Protein AF-A0A970T2U4-F1 (afdb_monomer_lite)

Secondary structure (DSSP, 8-state):
----PPP----SEEEEEEEEEEEGGGTEEEEEEEEEEE-SS-EEP-PEEEEEE-TT-HHHHHHHHHHHHHHHHSTTS-EEEEEEPS-STT--TT--HHHHHHHHHTT--SSSEEEETTEEE-GGG--HHHHHTTTT-EESEEEEEEEEEE-TT-EEEEEEEEEESS-B-TT-EE-EEEEEEEE-TT--SSS-S-EEEEEEEEES-TT-EEP--B-TT--EEEEEEEEGGGTT-S-GGGEEEE-

Foldseek 3Di:
DDDDDPDDPDDFDKDKDWDWDADPVVRDIDIDIDIDTDDDDWDWDQKEKEWEAWLPDQVVLQLVVQLVVLDVVPDPSHHYAYAWFCDDPNGWPQHDVLSVVVCVVLVHDDPGWIAINSHGDGSNPDDNVVVVVRGRDTDQKDKDFPDWDADPQRKIKTKIKIAGPAKDAWFDFDKKWKFFQKDQVRNDPSPDRIDGRYTWAIVVGSRHDTDHIHHHPDIDMDITIDRSPPTPDPDRVRIDIDD

Radius of gyration: 22.47 Å; chains: 1; bounding box: 41×65×62 Å

pLDDT: mean 93.34, std 6.59, range [61.09, 98.69]

Sequence (243 aa):
MPLSFPSWNATEGNYSAILNVEYPDVSETQSIVTHFEVITNRLIKKPLYVVITSTTCGPYAYANPVLNAVLKANPNTYSLIKYQMNWSSTGDPYYTPEGGVRSTYYSINSVPALRINSSTASPSQMTQAVYDSYIGLPTDMEINIINSHIDEDLNIIIDLGINVLTNYNACLKAHIVVVEKVTTGNVANNGEWYFKNVMLKMLPNASGTTLLALTPGNTHTISQSFNMGSTFVEIPNRLAIIV

Structure (mmCIF, N/CA/C/O backbone):
data_AF-A0A970T2U4-F1
#
_entry.id   AF-A0A970T2U4-F1
#
loop_
_atom_site.group_PDB
_atom_site.id
_atom_site.type_symbol
_atom_site.label_atom_id
_atom_site.label_alt_id
_atom_site.label_comp_id
_atom_site.label_asym_id
_atom_site.label_entity_id
_atom_site.label_seq_id
_atom_site.pdbx_PDB_ins_code
_atom_site.Cartn_x
_atom_site.Cartn_y
_atom_site.Cartn_z
_atom_site.occupancy
_atom_site.B_iso_or_equiv
_atom_site.auth_seq_id
_atom_site.auth_comp_id
_atom_site.auth_asym_id
_atom_site.auth_atom_id
_atom_site.pdbx_PDB_model_num
ATOM 1 N N . MET A 1 1 ? -0.011 29.707 36.476 1.00 61.09 1 MET A N 1
ATOM 2 C CA . MET A 1 1 ? -0.245 28.578 37.400 1.00 61.09 1 MET A CA 1
ATOM 3 C C . MET A 1 1 ? -0.741 27.414 36.548 1.00 61.09 1 MET A C 1
ATOM 5 O O . MET A 1 1 ? -1.663 27.652 35.777 1.00 61.09 1 MET A O 1
ATOM 9 N N . PRO A 1 2 ? -0.094 26.237 36.548 1.00 63.44 2 PRO A N 1
ATOM 10 C CA . PRO A 1 2 ? -0.591 25.094 35.785 1.00 63.44 2 PRO A CA 1
ATOM 11 C C . PRO A 1 2 ? -1.929 24.627 36.373 1.00 63.44 2 PRO A C 1
ATOM 13 O O . PRO A 1 2 ? -2.050 24.492 37.589 1.00 63.44 2 PRO A O 1
ATOM 16 N N . LEU A 1 3 ? -2.929 24.423 35.516 1.00 72.00 3 LEU A N 1
ATOM 17 C CA . LEU A 1 3 ? -4.202 23.814 35.899 1.00 72.00 3 LEU A CA 1
ATOM 18 C C . LEU A 1 3 ? -3.973 22.316 36.135 1.00 72.00 3 LEU A C 1
ATOM 20 O O . LEU A 1 3 ? -3.384 21.644 35.288 1.00 72.00 3 LEU A O 1
ATOM 24 N N . SER A 1 4 ? -4.428 21.795 37.274 1.00 70.06 4 SER A N 1
ATOM 25 C CA . SER A 1 4 ? -4.448 20.361 37.570 1.00 70.06 4 SER A CA 1
ATOM 26 C C . SER A 1 4 ? -5.891 19.905 37.765 1.00 70.06 4 SER A C 1
ATOM 28 O O . SER A 1 4 ? -6.692 20.583 38.407 1.00 70.06 4 SER A O 1
ATOM 30 N N . PHE A 1 5 ? -6.232 18.764 37.170 1.00 73.06 5 PHE A N 1
ATOM 31 C CA . PHE A 1 5 ? -7.566 18.175 37.261 1.00 73.06 5 PHE A CA 1
ATOM 32 C C . PHE A 1 5 ? -7.578 17.044 38.300 1.00 73.06 5 PHE A C 1
ATOM 34 O O . PHE A 1 5 ? -6.537 16.412 38.516 1.00 73.06 5 PHE A O 1
ATOM 41 N N . PRO A 1 6 ? -8.728 16.763 38.944 1.00 80.44 6 PRO A N 1
ATOM 42 C CA . PRO A 1 6 ? -8.869 15.602 39.815 1.00 80.44 6 PRO A CA 1
ATOM 43 C C . PRO A 1 6 ? -8.571 14.307 39.053 1.00 80.44 6 PRO A C 1
ATOM 45 O O . PRO A 1 6 ? -8.804 14.219 37.846 1.00 80.44 6 PRO A O 1
ATOM 48 N N . SER A 1 7 ? -8.107 13.277 39.764 1.00 81.06 7 SER A N 1
ATOM 49 C CA . SER A 1 7 ? -7.974 11.942 39.182 1.00 81.06 7 SER A CA 1
ATOM 50 C C . SER A 1 7 ? -9.334 11.450 38.694 1.00 81.06 7 SER A C 1
ATOM 52 O O . SER A 1 7 ? -10.293 11.398 39.468 1.00 81.06 7 SER A O 1
ATOM 54 N N . TRP A 1 8 ? -9.401 11.058 37.428 1.00 84.88 8 TRP A N 1
ATOM 55 C CA . TRP A 1 8 ? -10.612 10.549 36.807 1.00 84.88 8 TRP A CA 1
ATOM 56 C C . TRP A 1 8 ? -10.417 9.085 36.402 1.00 84.88 8 TRP A C 1
ATOM 58 O O . TRP A 1 8 ? -9.548 8.765 35.594 1.00 84.88 8 TRP A O 1
ATOM 68 N N . ASN A 1 9 ? -11.232 8.195 36.977 1.00 85.25 9 ASN A N 1
ATOM 69 C CA . ASN A 1 9 ? -11.307 6.790 36.574 1.00 85.25 9 ASN A CA 1
ATOM 70 C C . ASN A 1 9 ? -12.179 6.692 35.321 1.00 85.25 9 ASN A C 1
ATOM 72 O O . ASN A 1 9 ? -13.392 6.503 35.414 1.00 85.25 9 ASN A O 1
ATOM 76 N N . ALA A 1 10 ? -11.562 6.901 34.162 1.00 79.88 10 ALA A N 1
ATOM 77 C CA . ALA A 1 10 ? -12.259 6.874 32.888 1.00 79.88 10 ALA A CA 1
ATOM 78 C C . ALA A 1 10 ? -12.843 5.482 32.590 1.00 79.88 10 ALA A C 1
ATOM 80 O O . ALA A 1 10 ? -12.175 4.463 32.769 1.00 79.88 10 ALA A O 1
ATOM 81 N N . THR A 1 11 ? -14.084 5.454 32.109 1.00 85.75 11 THR A N 1
ATOM 82 C CA . THR A 1 11 ? -14.725 4.275 31.508 1.00 85.75 11 THR A CA 1
ATOM 83 C C . THR A 1 11 ? -14.865 4.497 30.007 1.00 85.75 11 THR A C 1
ATOM 85 O O . THR A 1 11 ? -14.596 5.595 29.527 1.00 85.75 11 THR A O 1
ATOM 88 N N . GLU A 1 12 ? -15.267 3.481 29.247 1.00 81.12 12 GLU A N 1
ATOM 89 C CA . GLU A 1 12 ? -15.533 3.689 27.822 1.00 81.12 12 GLU A CA 1
ATOM 90 C C . GLU A 1 12 ? -16.680 4.678 27.603 1.00 81.12 12 GLU A C 1
ATOM 92 O O . GLU A 1 12 ? -17.676 4.660 28.334 1.00 81.12 12 GLU A O 1
ATOM 97 N N . GLY A 1 13 ? -16.544 5.532 26.591 1.00 82.50 13 GLY A N 1
ATOM 98 C CA . GLY A 1 13 ? -17.588 6.478 26.220 1.00 82.50 13 GLY A CA 1
ATOM 99 C C . GLY A 1 13 ? -17.079 7.750 25.555 1.00 82.50 13 GLY A C 1
ATOM 100 O O . GLY A 1 13 ? -15.878 7.989 25.419 1.00 82.50 13 GLY A O 1
ATOM 101 N N . ASN A 1 14 ? -18.040 8.584 25.162 1.00 82.19 14 ASN A N 1
ATOM 102 C CA . ASN A 1 14 ? -17.800 9.923 24.642 1.00 82.19 14 ASN A CA 1
ATOM 103 C C . ASN A 1 14 ? -17.836 10.930 25.788 1.00 82.19 14 ASN A C 1
ATOM 105 O O . ASN A 1 14 ? -18.798 10.981 26.556 1.00 82.19 14 ASN A O 1
ATOM 109 N N . TYR A 1 15 ? -16.805 11.760 25.867 1.00 90.88 15 TYR A N 1
ATOM 110 C CA . TYR A 1 15 ? -16.620 12.737 26.925 1.00 90.88 15 TYR A CA 1
ATOM 111 C C . TYR A 1 15 ? -16.388 14.127 26.348 1.00 90.88 15 TYR A C 1
ATOM 113 O O . TYR A 1 15 ? -15.932 14.308 25.219 1.00 90.88 15 TYR A O 1
ATOM 121 N N . SER A 1 16 ? -16.712 15.131 27.155 1.00 89.75 16 SER A N 1
ATOM 122 C CA . SER A 1 16 ? -16.357 16.522 26.900 1.00 89.75 16 SER A CA 1
ATOM 123 C C . SER A 1 16 ? -15.538 17.029 28.076 1.00 89.75 16 SER A C 1
ATOM 125 O O . SER A 1 16 ? -15.981 16.939 29.219 1.00 89.75 16 SER A O 1
ATOM 127 N N . ALA A 1 17 ? -14.352 17.564 27.805 1.00 86.88 17 ALA A N 1
ATOM 128 C CA . ALA A 1 17 ? -13.629 18.378 28.768 1.00 86.88 17 ALA A CA 1
ATOM 129 C C . ALA A 1 17 ? -14.000 19.840 28.523 1.00 86.88 17 ALA A C 1
ATOM 131 O O . ALA A 1 17 ? -13.810 20.371 27.428 1.00 86.88 17 ALA A O 1
ATOM 132 N N . ILE A 1 18 ? -14.559 20.467 29.555 1.00 88.69 18 ILE A N 1
ATOM 133 C CA . ILE A 1 18 ? -15.025 21.850 29.533 1.00 88.69 18 ILE A CA 1
ATOM 134 C C . ILE A 1 18 ? -14.147 22.643 30.496 1.00 88.69 18 ILE A C 1
ATOM 136 O O . ILE A 1 18 ? -14.086 22.332 31.685 1.00 88.69 18 ILE A O 1
ATOM 140 N N . LEU A 1 19 ? -13.478 23.669 29.983 1.00 88.12 19 LEU A N 1
ATOM 141 C CA . LEU A 1 19 ? -12.791 24.671 30.785 1.00 88.12 19 LEU A CA 1
ATOM 142 C C . LEU A 1 19 ? -13.611 25.956 30.759 1.00 88.12 19 LEU A C 1
ATOM 144 O O . LEU A 1 19 ? -13.753 26.565 29.702 1.00 88.12 19 LEU A O 1
ATOM 148 N N . ASN A 1 20 ? -14.117 26.373 31.917 1.00 88.69 20 ASN A N 1
ATOM 149 C CA . ASN A 1 20 ? -14.821 27.641 32.075 1.00 88.69 20 ASN A CA 1
ATOM 150 C C . ASN A 1 20 ? -13.860 28.709 32.603 1.00 88.69 20 ASN A C 1
ATOM 152 O O . ASN A 1 20 ? -13.120 28.468 33.556 1.00 88.69 20 ASN A O 1
ATOM 156 N N . VAL A 1 21 ? -13.892 29.886 31.987 1.00 89.81 21 VAL A N 1
ATOM 157 C CA . VAL A 1 21 ? -13.193 31.091 32.428 1.00 89.81 21 VAL A CA 1
ATOM 158 C C . VAL A 1 21 ? -14.253 32.124 32.782 1.00 89.81 21 VAL A C 1
ATOM 160 O O . VAL A 1 21 ? -15.016 32.559 31.920 1.00 89.81 21 VAL A O 1
ATOM 163 N N . GLU A 1 22 ? -14.318 32.484 34.057 1.00 90.44 22 GLU A N 1
ATOM 164 C CA . GLU A 1 22 ? -15.238 33.499 34.565 1.00 90.44 22 GLU A CA 1
ATOM 165 C C . GLU A 1 22 ? -14.572 34.876 34.547 1.00 90.44 22 GLU A C 1
ATOM 167 O O . GLU A 1 22 ? -13.417 35.024 34.952 1.00 90.44 22 GLU A O 1
ATOM 172 N N . TYR A 1 23 ? -15.320 35.884 34.103 1.00 88.75 23 TYR A N 1
ATOM 173 C CA . TYR A 1 23 ? -14.927 37.289 34.105 1.00 88.75 23 TYR A CA 1
ATOM 174 C C . TYR A 1 23 ? -15.879 38.060 35.031 1.00 88.75 23 TYR A C 1
ATOM 176 O O . TYR A 1 23 ? -16.916 38.553 34.574 1.00 88.75 23 TYR A O 1
ATOM 184 N N . PRO A 1 24 ? -15.561 38.159 36.338 1.00 85.19 24 PRO A N 1
ATOM 185 C CA . PRO A 1 24 ? -16.475 38.707 37.342 1.00 85.19 24 PRO A CA 1
ATOM 186 C C . PRO A 1 24 ? -16.892 40.149 37.044 1.00 85.19 24 PRO A C 1
ATOM 188 O O . PRO A 1 24 ? -18.050 40.510 37.237 1.00 85.19 24 PRO A O 1
ATOM 191 N N . ASP A 1 25 ? -15.965 40.945 36.506 1.00 89.12 25 ASP A N 1
ATOM 192 C CA . ASP A 1 25 ? -16.157 42.373 36.231 1.00 89.12 25 ASP A CA 1
ATOM 193 C C . ASP A 1 25 ? -17.227 42.646 35.164 1.00 89.12 25 ASP A C 1
ATOM 195 O O . ASP A 1 25 ? -17.833 43.716 35.152 1.00 89.12 25 ASP A O 1
ATOM 199 N N . VAL A 1 26 ? -17.477 41.676 34.279 1.00 87.25 26 VAL A N 1
ATOM 200 C CA . VAL A 1 26 ? -18.493 41.765 33.216 1.00 87.25 26 VAL A CA 1
ATOM 201 C C . VAL A 1 26 ? -19.615 40.740 33.378 1.00 87.25 26 VAL A C 1
ATOM 203 O O . VAL A 1 26 ? -20.530 40.710 32.565 1.00 87.25 26 VAL A O 1
ATOM 206 N N . SER A 1 27 ? -19.592 39.932 34.444 1.00 85.50 27 SER A N 1
ATOM 207 C CA . SER A 1 27 ? -20.560 38.846 34.671 1.00 85.50 27 SER A CA 1
ATOM 208 C C . SER A 1 27 ? -20.685 37.882 33.477 1.00 85.50 27 SER A C 1
ATOM 210 O O . SER A 1 27 ? -21.774 37.395 33.176 1.00 85.50 27 SER A O 1
ATOM 212 N N . GLU A 1 28 ? -19.569 37.598 32.799 1.00 89.19 28 GLU A N 1
ATOM 213 C CA . GLU A 1 28 ? -19.515 36.677 31.658 1.00 89.19 28 GLU A CA 1
ATOM 214 C C . GLU A 1 28 ? -18.735 35.401 31.997 1.00 89.19 28 GLU A C 1
ATOM 216 O O . GLU A 1 28 ? -17.800 35.401 32.801 1.00 89.19 28 GLU A O 1
ATOM 221 N N . THR A 1 29 ? -19.084 34.302 31.327 1.00 89.38 29 THR A N 1
ATOM 222 C CA . THR A 1 29 ? -18.325 33.048 31.355 1.00 89.38 29 THR A CA 1
ATOM 223 C C . THR A 1 29 ? -18.024 32.620 29.928 1.00 89.38 29 THR A C 1
ATOM 225 O O . THR A 1 29 ? -18.933 32.521 29.104 1.00 89.38 29 THR A O 1
ATOM 228 N N . GLN A 1 30 ? -16.757 32.339 29.635 1.00 89.81 30 GLN A N 1
ATOM 229 C CA . GLN A 1 30 ? -16.345 31.725 28.375 1.00 89.81 30 GLN A CA 1
ATOM 230 C C . GLN A 1 30 ? -15.953 30.271 28.606 1.00 89.81 30 GLN A C 1
ATOM 232 O O . GLN A 1 30 ? -15.236 29.960 29.555 1.00 89.81 30 GLN A O 1
ATOM 237 N N . SER A 1 31 ? -16.393 29.382 27.718 1.00 90.94 31 SER A N 1
ATOM 238 C CA . SER A 1 31 ? -16.091 27.954 27.797 1.00 90.94 31 SER A CA 1
ATOM 239 C C . SER A 1 31 ? -15.227 27.518 26.619 1.00 90.94 31 SER A C 1
ATOM 241 O O . SER A 1 31 ? -15.569 27.761 25.463 1.00 90.94 31 SER A O 1
ATOM 243 N N . ILE A 1 32 ? -14.137 26.810 26.906 1.00 89.31 32 ILE A N 1
ATOM 244 C CA . ILE A 1 32 ? -13.393 26.026 25.919 1.00 89.31 32 ILE A CA 1
ATOM 245 C C . ILE A 1 32 ? -13.833 24.577 26.088 1.00 89.31 32 ILE A C 1
ATOM 247 O O . ILE A 1 32 ? -13.633 23.985 27.148 1.00 89.31 32 ILE A O 1
ATOM 251 N N . VAL A 1 33 ? -14.440 24.011 25.047 1.00 90.44 33 VAL A N 1
ATOM 252 C CA . VAL A 1 33 ? -14.928 22.628 25.045 1.00 90.44 33 VAL A CA 1
ATOM 253 C C . VAL A 1 33 ? -14.078 21.800 24.092 1.00 90.44 33 VAL A C 1
ATOM 255 O O . VAL A 1 33 ? -13.928 22.154 22.924 1.00 90.44 33 VAL A O 1
ATOM 258 N N . THR A 1 34 ? -13.551 20.680 24.576 1.00 89.12 34 THR A N 1
ATOM 259 C CA . THR A 1 34 ? -12.943 19.645 23.737 1.00 89.12 34 THR A CA 1
ATOM 260 C C . THR A 1 34 ? -13.679 18.328 23.926 1.00 89.12 34 THR A C 1
ATOM 262 O O . THR A 1 34 ? -14.056 17.977 25.042 1.00 89.12 34 THR A O 1
ATOM 265 N N . HIS A 1 35 ? -13.891 17.603 22.834 1.00 84.62 35 HIS A N 1
ATOM 266 C CA . HIS A 1 35 ? -14.570 16.312 22.837 1.00 84.62 35 HIS A CA 1
ATOM 267 C C . HIS A 1 35 ? -13.532 15.214 22.634 1.00 84.62 35 HIS A C 1
ATOM 269 O O . HIS A 1 35 ? -12.627 15.364 21.812 1.00 84.62 35 HIS A O 1
ATOM 275 N N . PHE A 1 36 ? -13.650 14.122 23.378 1.00 81.44 36 PHE A N 1
ATOM 276 C CA . PHE A 1 36 ? -12.745 12.986 23.258 1.00 81.44 36 PHE A CA 1
ATOM 277 C C . PHE A 1 36 ? -13.453 11.684 23.626 1.00 81.44 36 PHE A C 1
ATOM 279 O O . PHE A 1 36 ? -14.462 11.681 24.328 1.00 81.44 36 PHE A O 1
ATOM 286 N N . GLU A 1 37 ? -12.910 10.573 23.150 1.00 82.81 37 GLU A N 1
ATOM 287 C CA . GLU A 1 37 ? -13.450 9.237 23.373 1.00 82.81 37 GLU A CA 1
ATOM 288 C C . GLU A 1 37 ? -12.456 8.411 24.191 1.00 82.81 37 GLU A C 1
ATOM 290 O O . GLU A 1 37 ? -11.240 8.498 23.990 1.00 82.81 37 GLU A O 1
ATOM 295 N N . VAL A 1 38 ? -12.975 7.614 25.122 1.00 79.44 38 VAL A N 1
ATOM 296 C CA . VAL A 1 38 ? -12.199 6.619 25.864 1.00 79.44 38 VAL A CA 1
ATOM 297 C C . VAL A 1 38 ? -12.654 5.235 25.421 1.00 79.44 38 VAL A C 1
ATOM 299 O O . VAL A 1 38 ? -13.848 4.952 25.408 1.00 79.44 38 VAL A O 1
ATOM 302 N N . ILE A 1 39 ? -11.691 4.377 25.081 1.00 72.19 39 ILE A N 1
ATOM 303 C CA . ILE A 1 39 ? -11.894 2.990 24.640 1.00 72.19 39 ILE A CA 1
ATOM 304 C C . ILE A 1 39 ? -10.885 2.072 25.344 1.00 72.19 39 ILE A C 1
ATOM 306 O O . ILE A 1 39 ? -9.750 2.484 25.594 1.00 72.19 39 ILE A O 1
ATOM 310 N N . THR A 1 40 ? -11.275 0.836 25.663 1.00 65.44 40 THR A N 1
ATOM 311 C CA . THR A 1 40 ? -10.424 -0.156 26.354 1.00 65.44 40 THR A CA 1
ATOM 312 C C . THR A 1 40 ? -9.742 -1.147 25.407 1.00 65.44 40 THR A C 1
ATOM 314 O O . THR A 1 40 ? -8.706 -1.699 25.768 1.00 65.44 40 THR A O 1
ATOM 317 N N . ASN A 1 41 ? -10.221 -1.283 24.163 1.00 65.25 41 ASN A N 1
ATOM 318 C CA . ASN A 1 41 ? -9.630 -2.133 23.122 1.00 65.25 41 ASN A CA 1
ATOM 319 C C . ASN A 1 41 ? -9.212 -1.308 21.897 1.00 65.25 41 ASN A C 1
ATOM 321 O O . ASN A 1 41 ? -9.874 -1.321 20.868 1.00 65.25 41 ASN A O 1
ATOM 325 N N . ARG A 1 42 ? -8.112 -0.556 21.983 1.00 72.31 42 ARG A N 1
ATOM 326 C CA . ARG A 1 42 ? -7.631 0.228 20.836 1.00 72.31 42 ARG A CA 1
ATOM 327 C C . ARG A 1 42 ? -6.715 -0.607 19.950 1.00 72.31 42 ARG A C 1
ATOM 329 O O . ARG A 1 42 ? -5.589 -0.904 20.346 1.00 72.31 42 ARG A O 1
ATOM 336 N N . LEU A 1 43 ? -7.139 -0.878 18.718 1.00 88.12 43 LEU A N 1
ATOM 337 C CA . LEU A 1 43 ? -6.194 -1.249 17.669 1.00 88.12 43 LEU A CA 1
ATOM 338 C C . LEU A 1 43 ? -5.584 0.025 17.084 1.00 88.12 43 LEU A C 1
ATOM 340 O O . LEU A 1 43 ? -6.252 1.047 16.893 1.00 88.12 43 LEU A O 1
ATOM 344 N N . ILE A 1 44 ? -4.284 -0.029 16.809 1.00 90.19 44 ILE A N 1
ATOM 345 C CA . ILE A 1 44 ? -3.562 1.079 16.193 1.00 90.19 44 ILE A CA 1
ATOM 346 C C . ILE A 1 44 ? -3.523 0.857 14.689 1.00 90.19 44 ILE A C 1
ATOM 348 O O . ILE A 1 44 ? -3.027 -0.157 14.200 1.00 90.19 44 ILE A O 1
ATOM 352 N N . LYS A 1 45 ? -4.021 1.839 13.941 1.00 92.94 45 LYS A N 1
ATOM 353 C CA . LYS A 1 45 ? -3.958 1.846 12.487 1.00 92.94 45 LYS A CA 1
ATOM 354 C C . LYS A 1 45 ? -2.505 1.975 12.053 1.00 92.94 45 LYS A C 1
ATOM 356 O O . LYS A 1 45 ? -1.866 2.999 12.296 1.00 92.94 45 LYS A O 1
ATOM 361 N N . LYS A 1 46 ? -2.004 0.965 11.347 1.00 94.88 46 LYS A N 1
ATOM 362 C CA . LYS A 1 46 ? -0.759 1.079 10.589 1.00 94.88 46 LYS A CA 1
ATOM 363 C C . LYS A 1 46 ? -1.030 1.944 9.347 1.00 94.88 46 LYS A C 1
ATOM 365 O O . LYS A 1 46 ? -1.809 1.518 8.495 1.00 94.88 46 LYS A O 1
ATOM 370 N N . PRO A 1 47 ? -0.460 3.157 9.228 1.00 96.81 47 PRO A N 1
ATOM 371 C CA . PRO A 1 47 ? -0.748 4.037 8.104 1.00 96.81 47 PRO A CA 1
ATOM 372 C C . PRO A 1 47 ? -0.281 3.434 6.777 1.00 96.81 47 PRO A C 1
ATOM 374 O O . PRO A 1 47 ? 0.826 2.896 6.673 1.00 96.81 47 PRO A O 1
ATOM 377 N N . LEU A 1 48 ? -1.118 3.572 5.749 1.00 97.62 48 LEU A N 1
ATOM 378 C CA . LEU A 1 48 ? -0.802 3.187 4.378 1.00 97.62 48 LEU A CA 1
ATOM 379 C C . LEU A 1 48 ? -0.388 4.414 3.564 1.00 97.62 48 LEU A C 1
ATOM 381 O O . LEU A 1 48 ? -1.184 5.331 3.357 1.00 97.62 48 LEU A O 1
ATOM 385 N N . TYR A 1 49 ? 0.835 4.377 3.044 1.00 98.38 49 TYR A N 1
ATOM 386 C CA . TYR A 1 49 ? 1.379 5.335 2.092 1.00 98.38 49 TYR A CA 1
ATOM 387 C C . TYR A 1 49 ? 1.250 4.758 0.684 1.00 98.38 49 TYR A C 1
ATOM 389 O O . TYR A 1 49 ? 1.838 3.724 0.363 1.00 98.38 49 TYR A O 1
ATOM 397 N N . VAL A 1 50 ? 0.497 5.441 -0.172 1.00 98.12 50 VAL A N 1
ATOM 398 C CA . VAL A 1 50 ? 0.382 5.115 -1.593 1.00 98.12 50 VAL A CA 1
ATOM 399 C C . VAL A 1 50 ? 1.065 6.205 -2.393 1.00 98.12 50 VAL A C 1
ATOM 401 O O . VAL A 1 50 ? 0.624 7.354 -2.390 1.00 98.12 50 VAL A O 1
ATOM 404 N N . VAL A 1 51 ? 2.130 5.837 -3.094 1.00 97.69 51 VAL A N 1
ATOM 405 C CA . VAL A 1 51 ? 2.838 6.730 -4.007 1.00 97.69 51 VAL A CA 1
ATOM 406 C C . VAL A 1 51 ? 2.492 6.337 -5.433 1.00 97.69 51 VAL A C 1
ATOM 408 O O . VAL A 1 51 ? 2.614 5.174 -5.806 1.00 97.69 51 VAL A O 1
ATOM 411 N N . ILE A 1 52 ? 2.080 7.309 -6.236 1.00 97.06 52 ILE A N 1
ATOM 412 C CA . ILE A 1 52 ? 1.900 7.142 -7.675 1.00 97.06 52 ILE A CA 1
ATOM 413 C C . ILE A 1 52 ? 3.063 7.867 -8.340 1.00 97.06 52 ILE A C 1
ATOM 415 O O . ILE A 1 52 ? 3.270 9.062 -8.097 1.00 97.06 52 ILE A O 1
ATOM 419 N N . THR A 1 53 ? 3.878 7.128 -9.089 1.00 95.56 53 THR A N 1
ATOM 420 C CA . THR A 1 53 ? 5.165 7.617 -9.592 1.00 95.56 53 THR A CA 1
ATOM 421 C C . THR A 1 53 ? 5.598 6.918 -10.881 1.00 95.56 53 THR A C 1
ATOM 423 O O . THR A 1 53 ? 4.842 6.130 -11.437 1.00 95.56 53 THR A O 1
ATOM 426 N N . SER A 1 54 ? 6.770 7.276 -11.399 1.00 95.19 54 SER A N 1
ATOM 427 C CA . SER A 1 54 ? 7.418 6.643 -12.542 1.00 95.19 54 SER A CA 1
ATOM 428 C C . SER A 1 54 ? 8.934 6.869 -12.497 1.00 95.19 54 SER A C 1
ATOM 430 O O . SER A 1 54 ? 9.391 7.963 -12.142 1.00 95.19 54 SER A O 1
ATOM 432 N N . THR A 1 55 ? 9.716 5.868 -12.909 1.00 93.38 55 THR A N 1
ATOM 433 C CA . THR A 1 55 ? 11.181 5.952 -13.077 1.00 93.38 55 THR A CA 1
ATOM 434 C C . THR A 1 55 ? 11.637 6.916 -14.173 1.00 93.38 55 THR A C 1
ATOM 436 O O . THR A 1 55 ? 12.832 7.180 -14.307 1.00 93.38 55 THR A O 1
ATOM 439 N N . THR A 1 56 ? 10.709 7.483 -14.945 1.00 91.94 56 THR A N 1
ATOM 440 C CA . THR A 1 56 ? 10.980 8.523 -15.949 1.00 91.94 56 THR A CA 1
ATOM 441 C C . THR A 1 56 ? 10.514 9.913 -15.506 1.00 91.94 56 THR A C 1
ATOM 443 O O . THR A 1 56 ? 10.617 10.889 -16.252 1.00 91.94 56 THR A O 1
ATOM 446 N N . CYS A 1 57 ? 10.010 10.040 -14.273 1.00 90.81 57 CYS A N 1
ATOM 447 C CA . CYS A 1 57 ? 9.567 11.305 -13.699 1.00 90.81 57 CYS A CA 1
ATOM 448 C C . CYS A 1 57 ? 10.737 12.060 -13.045 1.00 90.81 57 CYS A C 1
ATOM 450 O O . CYS A 1 57 ? 11.128 11.766 -11.914 1.00 90.81 57 CYS A O 1
ATOM 452 N N . GLY A 1 58 ? 11.253 13.090 -13.723 1.00 87.31 58 GLY A N 1
ATOM 453 C CA . GLY A 1 58 ? 12.302 13.970 -13.183 1.00 87.31 58 GLY A CA 1
ATOM 454 C C . GLY A 1 58 ? 11.959 14.592 -11.816 1.00 87.31 58 GLY A C 1
ATOM 455 O O . GLY A 1 58 ? 12.741 14.437 -10.879 1.00 87.31 58 GLY A O 1
ATOM 456 N N . PRO A 1 59 ? 10.783 15.231 -11.629 1.00 89.69 59 PRO A N 1
ATOM 457 C CA . PRO A 1 59 ? 10.376 15.770 -10.327 1.00 89.69 59 PRO A CA 1
ATOM 458 C C . PRO A 1 59 ? 10.350 14.737 -9.191 1.00 89.69 59 PRO A C 1
ATOM 460 O O . PRO A 1 59 ? 10.584 15.089 -8.032 1.00 89.69 59 PRO A O 1
ATOM 463 N N . TYR A 1 60 ? 10.092 13.460 -9.493 1.00 88.00 60 TYR A N 1
ATOM 464 C CA . TYR A 1 60 ? 10.081 12.422 -8.468 1.00 88.00 60 TYR A CA 1
ATOM 465 C C . TYR A 1 60 ? 11.465 12.117 -7.907 1.00 88.00 60 TYR A C 1
ATOM 467 O O . TYR A 1 60 ? 11.572 11.887 -6.705 1.00 88.00 60 TYR A O 1
ATOM 475 N N . ALA A 1 61 ? 12.516 12.200 -8.723 1.00 88.69 61 ALA A N 1
ATOM 476 C CA . ALA A 1 61 ? 13.883 11.997 -8.251 1.00 88.69 61 ALA A CA 1
ATOM 477 C C . ALA A 1 61 ? 14.258 12.977 -7.121 1.00 88.69 61 ALA A C 1
ATOM 479 O O . ALA A 1 61 ? 15.038 12.635 -6.236 1.00 88.69 61 ALA A O 1
ATOM 480 N N . TYR A 1 62 ? 13.641 14.166 -7.089 1.00 89.25 62 TYR A N 1
ATOM 481 C CA . TYR A 1 62 ? 13.792 15.137 -5.999 1.00 89.25 62 TYR A CA 1
ATOM 482 C C . TYR A 1 62 ? 12.870 14.861 -4.804 1.00 89.25 62 TYR A C 1
ATOM 484 O O . TYR A 1 62 ? 13.272 15.038 -3.654 1.00 89.25 62 TYR A O 1
ATOM 492 N N . ALA A 1 63 ? 11.631 14.428 -5.047 1.00 93.38 63 ALA A N 1
ATOM 493 C CA . ALA A 1 63 ? 10.654 14.177 -3.986 1.00 93.38 63 ALA A CA 1
ATOM 494 C C . ALA A 1 63 ? 10.906 12.859 -3.227 1.00 93.38 63 ALA A C 1
ATOM 496 O O . ALA A 1 63 ? 10.615 12.761 -2.034 1.00 93.38 63 ALA A O 1
ATOM 497 N N . ASN A 1 64 ? 11.443 11.837 -3.900 1.00 92.69 64 ASN A N 1
ATOM 498 C CA . ASN A 1 64 ? 11.655 10.514 -3.319 1.00 92.69 64 ASN A CA 1
ATOM 499 C C . ASN A 1 64 ? 12.655 10.530 -2.144 1.00 92.69 64 ASN A C 1
ATOM 501 O O . ASN A 1 64 ? 12.340 9.928 -1.117 1.00 92.69 64 ASN A O 1
ATOM 505 N N . PRO A 1 65 ? 13.801 11.244 -2.200 1.00 94.12 65 PRO A N 1
ATOM 506 C CA . PRO A 1 65 ? 14.693 11.397 -1.050 1.00 94.12 65 PRO A CA 1
ATOM 507 C C . PRO A 1 65 ? 14.023 12.011 0.185 1.00 94.12 65 PRO A C 1
ATOM 509 O O . PRO A 1 65 ? 14.265 11.529 1.290 1.00 94.12 65 PRO A O 1
ATOM 512 N N . VAL A 1 66 ? 13.152 13.016 0.011 1.00 97.00 66 VAL A N 1
ATOM 513 C CA . VAL A 1 66 ? 12.440 13.684 1.120 1.00 97.00 66 VAL A CA 1
ATOM 514 C C . VAL A 1 66 ? 11.507 12.704 1.831 1.00 97.00 66 VAL A C 1
ATOM 516 O O . VAL A 1 66 ? 11.628 12.493 3.038 1.00 97.00 66 VAL A O 1
ATOM 519 N N . LEU A 1 67 ? 10.631 12.034 1.075 1.00 97.00 67 LEU A N 1
ATOM 520 C CA . LEU A 1 67 ? 9.749 10.997 1.615 1.00 97.00 67 LEU A CA 1
ATOM 521 C C . LEU A 1 67 ? 10.554 9.864 2.273 1.00 97.00 67 LEU A C 1
ATOM 523 O O . LEU A 1 67 ? 10.264 9.462 3.400 1.00 97.00 67 LEU A O 1
ATOM 527 N N . ASN A 1 68 ? 11.583 9.357 1.588 1.00 95.25 68 ASN A N 1
ATOM 528 C CA . ASN A 1 68 ? 12.393 8.247 2.080 1.00 95.25 68 ASN A CA 1
ATOM 529 C C . ASN A 1 68 ? 13.142 8.595 3.371 1.00 95.25 68 ASN A C 1
ATOM 531 O O . ASN A 1 68 ? 13.347 7.697 4.183 1.00 95.25 68 ASN A O 1
ATOM 535 N N . ALA A 1 69 ? 13.560 9.849 3.574 1.00 97.00 69 ALA A N 1
ATOM 536 C CA . ALA A 1 69 ? 14.230 10.272 4.801 1.00 97.00 69 ALA A CA 1
ATOM 537 C C . ALA A 1 69 ? 13.305 10.129 6.019 1.00 97.00 69 ALA A C 1
ATOM 539 O O . ALA A 1 69 ? 13.690 9.497 7.003 1.00 97.00 69 ALA A O 1
ATOM 540 N N . VAL A 1 70 ? 12.064 10.622 5.915 1.00 97.94 70 VAL A N 1
ATOM 541 C CA . VAL A 1 70 ? 11.054 10.502 6.982 1.00 97.94 70 VAL A CA 1
ATOM 542 C C . VAL A 1 70 ? 10.705 9.036 7.236 1.00 97.94 70 VAL A C 1
ATOM 544 O O . VAL A 1 70 ? 10.730 8.571 8.372 1.00 97.94 70 VAL A O 1
ATOM 547 N N . LEU A 1 71 ? 10.452 8.263 6.178 1.00 96.94 71 LEU A N 1
ATOM 548 C CA . LEU A 1 71 ? 10.105 6.847 6.311 1.00 96.94 71 LEU A CA 1
ATOM 549 C C . LEU A 1 71 ? 11.267 5.987 6.839 1.00 96.94 71 LEU A C 1
ATOM 551 O O . LEU A 1 71 ? 11.043 5.007 7.546 1.00 96.94 71 LEU A O 1
ATOM 555 N N . LYS A 1 72 ? 12.522 6.335 6.529 1.00 96.38 72 LYS A N 1
ATOM 556 C CA . LYS A 1 72 ? 13.707 5.645 7.064 1.00 96.38 72 LYS A CA 1
ATOM 557 C C . LYS A 1 72 ? 13.900 5.919 8.556 1.00 96.38 72 LYS A C 1
ATOM 559 O O . LYS A 1 72 ? 14.374 5.031 9.257 1.00 96.38 72 LYS A O 1
ATOM 564 N N . ALA A 1 73 ? 13.543 7.113 9.030 1.00 97.50 73 ALA A N 1
ATOM 565 C CA . ALA A 1 73 ? 13.595 7.460 10.450 1.00 97.50 73 ALA A CA 1
ATOM 566 C C . ALA A 1 73 ? 12.543 6.710 11.290 1.00 97.50 73 ALA A C 1
ATOM 568 O O . ALA A 1 73 ? 12.703 6.599 12.500 1.00 97.50 73 ALA A O 1
ATOM 569 N N . ASN A 1 74 ? 11.510 6.152 10.649 1.00 96.62 74 ASN A N 1
ATOM 570 C CA . ASN A 1 74 ? 10.395 5.475 11.306 1.00 96.62 74 ASN A CA 1
ATOM 571 C C . ASN A 1 74 ? 10.170 4.067 10.715 1.00 96.62 74 ASN A C 1
ATOM 573 O O . ASN A 1 74 ? 9.161 3.829 10.054 1.00 96.62 74 ASN A O 1
ATOM 577 N N . PRO A 1 75 ? 11.120 3.126 10.853 1.00 94.75 75 PRO A N 1
ATOM 578 C CA . PRO A 1 75 ? 11.004 1.811 10.231 1.00 94.75 75 PRO A CA 1
ATOM 579 C C . PRO A 1 75 ? 9.882 0.971 10.863 1.00 94.75 75 PRO A C 1
ATOM 581 O O . PRO A 1 75 ? 9.612 1.065 12.055 1.00 94.75 75 PRO A O 1
ATOM 584 N N . ASN A 1 76 ? 9.285 0.072 10.072 1.00 91.19 76 ASN A N 1
ATOM 585 C CA . ASN A 1 76 ? 8.320 -0.960 10.499 1.00 91.19 76 ASN A CA 1
ATOM 586 C C . ASN A 1 76 ? 6.956 -0.471 11.027 1.00 91.19 76 ASN A C 1
ATOM 588 O O . ASN A 1 76 ? 6.106 -1.289 11.370 1.00 91.19 76 ASN A O 1
ATOM 592 N N . THR A 1 77 ? 6.699 0.831 11.026 1.00 95.25 77 THR A N 1
ATOM 593 C CA . THR A 1 77 ? 5.475 1.452 11.561 1.00 95.25 77 THR A CA 1
ATOM 594 C C . THR A 1 77 ? 4.472 1.873 10.486 1.00 95.25 77 THR A C 1
ATOM 596 O O . THR A 1 77 ? 3.423 2.418 10.807 1.00 95.25 77 THR A O 1
ATOM 599 N N . TYR A 1 78 ? 4.762 1.614 9.209 1.00 96.50 78 TYR A N 1
ATOM 600 C CA . TYR A 1 78 ? 3.925 1.990 8.069 1.00 96.50 78 TYR A CA 1
ATOM 601 C C . TYR A 1 78 ? 3.901 0.895 7.001 1.00 96.50 78 TYR A C 1
ATOM 603 O O . TYR A 1 78 ? 4.746 -0.006 6.979 1.00 96.50 78 TYR A O 1
ATOM 611 N N . SER A 1 79 ? 2.927 0.989 6.104 1.00 97.19 79 SER A N 1
ATOM 612 C CA . SER A 1 79 ? 2.864 0.230 4.856 1.00 97.19 79 SER A CA 1
ATOM 613 C C . SER A 1 79 ? 3.113 1.175 3.683 1.00 97.19 79 SER A C 1
ATOM 615 O O . SER A 1 79 ? 2.636 2.308 3.694 1.00 97.19 79 SER A O 1
ATOM 617 N N . LEU A 1 80 ? 3.865 0.735 2.674 1.00 98.12 80 LEU A N 1
ATOM 618 C CA . LEU A 1 80 ? 4.189 1.541 1.495 1.00 98.12 80 LEU A CA 1
ATOM 619 C C . LEU A 1 80 ? 3.929 0.737 0.228 1.00 98.12 80 LEU A C 1
ATOM 621 O O . LEU A 1 80 ? 4.424 -0.380 0.087 1.00 98.12 80 LEU A O 1
ATOM 625 N N . ILE A 1 81 ? 3.193 1.344 -0.698 1.00 98.62 81 ILE A N 1
ATOM 626 C CA . ILE A 1 81 ? 2.965 0.824 -2.043 1.00 98.62 81 ILE A CA 1
ATOM 627 C C . ILE A 1 81 ? 3.327 1.923 -3.035 1.00 98.62 81 ILE A C 1
ATOM 629 O O . ILE A 1 81 ? 2.833 3.049 -2.919 1.00 98.62 81 ILE A O 1
ATOM 633 N N . LYS A 1 82 ? 4.162 1.604 -4.025 1.00 98.06 82 LYS A N 1
ATOM 634 C CA . LYS A 1 82 ? 4.442 2.492 -5.153 1.00 98.06 82 LYS A CA 1
ATOM 635 C C . LYS A 1 82 ? 3.857 1.913 -6.434 1.00 98.06 82 LYS A C 1
ATOM 637 O O . LYS A 1 82 ? 4.305 0.869 -6.900 1.00 98.06 82 LYS A O 1
ATOM 642 N N . TYR A 1 83 ? 2.860 2.592 -6.991 1.00 98.25 83 TYR A N 1
ATOM 643 C CA . TYR A 1 83 ? 2.294 2.257 -8.293 1.00 98.25 83 TYR A CA 1
ATOM 644 C C . TYR A 1 83 ? 3.057 3.004 -9.377 1.00 98.25 83 TYR A C 1
ATOM 646 O O . TYR A 1 83 ? 3.028 4.238 -9.424 1.00 98.25 83 TYR A O 1
ATOM 654 N N . GLN A 1 84 ? 3.720 2.237 -10.235 1.00 97.75 84 GLN A N 1
ATOM 655 C CA . GLN A 1 84 ? 4.459 2.771 -11.364 1.00 97.75 84 GLN A CA 1
ATOM 656 C C . GLN A 1 84 ? 3.526 3.066 -12.523 1.00 97.75 84 GLN A C 1
ATOM 658 O O . GLN A 1 84 ? 2.680 2.239 -12.855 1.00 97.75 84 GLN A O 1
ATOM 663 N N . MET A 1 85 ? 3.662 4.252 -13.107 1.00 97.19 85 MET A N 1
ATOM 664 C CA . MET A 1 85 ? 2.863 4.746 -14.219 1.00 97.19 85 MET A CA 1
ATOM 665 C C . MET A 1 85 ? 3.635 4.614 -15.531 1.00 97.19 85 MET A C 1
ATOM 667 O O . MET A 1 85 ? 4.824 4.914 -15.609 1.00 97.19 85 MET A O 1
ATOM 671 N N . ASN A 1 86 ? 2.929 4.279 -16.608 1.00 94.88 86 ASN A N 1
ATOM 672 C CA . ASN A 1 86 ? 3.447 4.313 -17.979 1.00 94.88 86 ASN A CA 1
ATOM 673 C C . ASN A 1 86 ? 3.613 5.750 -18.522 1.00 94.88 86 ASN A C 1
ATOM 675 O O . ASN A 1 86 ? 3.649 5.966 -19.728 1.00 94.88 86 ASN A O 1
ATOM 679 N N . TRP A 1 87 ? 3.691 6.736 -17.629 1.00 91.62 87 TRP A N 1
ATOM 680 C CA . TRP A 1 87 ? 3.878 8.160 -17.884 1.00 91.62 87 TRP A CA 1
ATOM 681 C C . TRP A 1 87 ? 4.481 8.810 -16.621 1.00 91.62 87 TRP A C 1
ATOM 683 O O . TRP A 1 87 ? 4.444 8.232 -15.540 1.00 91.62 87 TRP A O 1
ATOM 693 N N . SER A 1 88 ? 5.047 10.013 -16.658 1.00 80.56 88 SER A N 1
ATOM 694 C CA . SER A 1 88 ? 5.286 10.899 -17.803 1.00 80.56 88 SER A CA 1
ATOM 695 C C . SER A 1 88 ? 6.527 10.493 -18.610 1.00 80.56 88 SER A C 1
ATOM 697 O O . SER A 1 88 ? 7.327 9.687 -18.150 1.00 80.56 88 SER A O 1
ATOM 699 N N . SER A 1 89 ? 6.711 11.054 -19.811 1.00 86.81 89 SER A N 1
ATOM 700 C CA . SER A 1 89 ? 7.755 10.638 -20.769 1.00 86.81 89 SER A CA 1
ATOM 701 C C . SER A 1 89 ? 7.517 9.217 -21.304 1.00 86.81 89 SER A C 1
ATOM 703 O O . SER A 1 89 ? 6.376 8.878 -21.605 1.00 86.81 89 SER A O 1
ATOM 705 N N . THR A 1 90 ? 8.561 8.398 -21.452 1.00 91.50 90 THR A N 1
ATOM 706 C CA . THR A 1 90 ? 8.465 7.024 -21.972 1.00 91.50 90 THR A CA 1
ATOM 707 C C . THR A 1 90 ? 7.732 6.062 -21.037 1.00 91.50 90 THR A C 1
ATOM 709 O O . THR A 1 90 ? 7.344 4.985 -21.478 1.00 91.50 90 THR A O 1
ATOM 712 N N . GLY A 1 91 ? 7.522 6.450 -19.775 1.00 93.00 91 GLY A N 1
ATOM 713 C CA . GLY A 1 91 ? 6.855 5.630 -18.776 1.00 93.00 91 GLY A CA 1
ATOM 714 C C 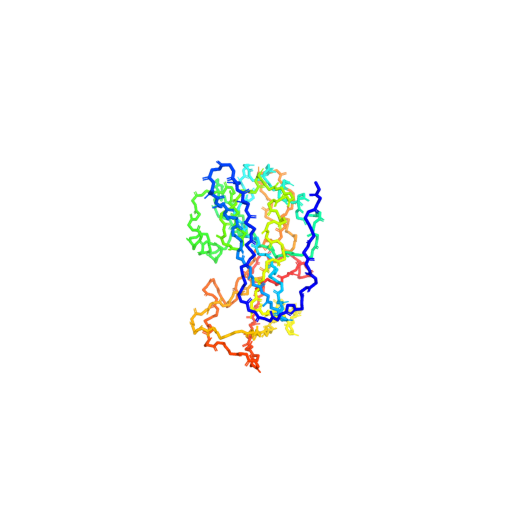. GLY A 1 91 ? 7.788 4.657 -18.069 1.00 93.00 91 GLY A C 1
ATOM 715 O O . GLY A 1 91 ? 8.891 4.364 -18.529 1.00 93.00 91 GLY A O 1
ATOM 716 N N . ASP A 1 92 ? 7.320 4.169 -16.926 1.00 96.75 92 ASP A N 1
ATOM 717 C CA . ASP A 1 92 ? 8.042 3.198 -16.119 1.00 96.75 92 ASP A CA 1
ATOM 718 C C . ASP A 1 92 ? 7.937 1.788 -16.731 1.00 96.75 92 ASP A C 1
ATOM 720 O O . ASP A 1 92 ? 6.816 1.333 -16.996 1.00 96.75 92 ASP A O 1
ATOM 724 N N . PRO A 1 93 ? 9.058 1.065 -16.920 1.00 95.88 93 PRO A N 1
ATOM 725 C CA . PRO A 1 93 ? 9.044 -0.304 -17.433 1.00 95.88 93 PRO A CA 1
ATOM 726 C C . PRO A 1 93 ? 8.230 -1.280 -16.579 1.00 95.88 93 PRO A C 1
ATOM 728 O O . PRO A 1 93 ? 7.775 -2.294 -17.099 1.00 95.88 93 PRO A O 1
ATOM 731 N N . TYR A 1 94 ? 8.053 -0.998 -15.283 1.00 97.75 94 TYR A N 1
ATOM 732 C CA . TYR A 1 94 ? 7.309 -1.851 -14.349 1.00 97.75 94 TYR A CA 1
ATOM 733 C C . TYR A 1 94 ? 5.853 -1.400 -14.170 1.00 97.75 94 TYR A C 1
ATOM 735 O O . TYR A 1 94 ? 5.182 -1.792 -13.213 1.00 97.75 94 TYR A O 1
ATOM 743 N N . TYR A 1 95 ? 5.327 -0.579 -15.084 1.00 98.00 95 TYR A N 1
ATOM 744 C CA . TYR A 1 95 ? 3.898 -0.289 -15.129 1.00 98.00 95 TYR A CA 1
ATOM 745 C C . TYR A 1 95 ? 3.070 -1.575 -15.237 1.00 98.00 95 TYR A C 1
ATOM 747 O O . TYR A 1 95 ? 3.320 -2.433 -16.085 1.00 98.00 95 TYR A O 1
ATOM 755 N N . THR A 1 96 ? 2.006 -1.656 -14.439 1.00 98.12 96 THR A N 1
ATOM 756 C CA . THR A 1 96 ? 0.984 -2.698 -14.562 1.00 98.12 96 THR A CA 1
ATOM 757 C C . THR A 1 96 ? -0.392 -2.068 -14.807 1.00 98.12 96 THR A C 1
ATOM 759 O O . THR A 1 96 ? -0.702 -1.015 -14.233 1.00 98.12 96 THR A O 1
ATOM 762 N N . PRO A 1 97 ? -1.279 -2.712 -15.595 1.00 98.12 97 PRO A N 1
ATOM 763 C CA . PRO A 1 97 ? -2.660 -2.247 -15.758 1.00 98.12 97 PRO A CA 1
ATOM 764 C C . PRO A 1 97 ? -3.410 -2.107 -14.426 1.00 98.12 97 PRO A C 1
ATOM 766 O O . PRO A 1 97 ? -4.206 -1.189 -14.243 1.00 98.12 97 PRO A O 1
ATOM 769 N N . GLU A 1 98 ? -3.113 -2.981 -13.461 1.00 98.44 98 GLU A N 1
ATOM 770 C CA . GLU A 1 98 ? -3.661 -2.924 -12.105 1.00 98.44 98 GLU A CA 1
ATOM 771 C C . GLU A 1 98 ? -3.242 -1.643 -11.367 1.00 98.44 98 GLU A C 1
ATOM 773 O O . GLU A 1 98 ? -4.084 -0.989 -10.750 1.00 98.44 98 GLU A O 1
ATOM 778 N N . GLY A 1 99 ? -1.978 -1.224 -11.492 1.00 97.81 99 GLY A N 1
ATOM 779 C CA . GLY A 1 99 ? -1.524 0.077 -11.002 1.00 97.81 99 GLY A CA 1
ATOM 780 C C . GLY A 1 99 ? -2.251 1.242 -11.679 1.00 97.81 99 GLY A C 1
ATOM 781 O O . GLY A 1 99 ? -2.638 2.199 -11.005 1.00 97.81 99 GLY A O 1
ATOM 782 N N . GLY A 1 100 ? -2.530 1.129 -12.982 1.00 98.00 100 GLY A N 1
ATOM 783 C CA . GLY A 1 100 ? -3.369 2.074 -13.726 1.00 98.00 100 GLY A CA 1
ATOM 784 C C . GLY A 1 100 ? -4.773 2.234 -13.130 1.00 98.00 100 GLY A C 1
ATOM 785 O O . GLY A 1 100 ? -5.200 3.357 -12.868 1.00 98.00 100 GLY A O 1
ATOM 786 N N . VAL A 1 101 ? -5.454 1.125 -12.815 1.00 98.38 101 VAL A N 1
ATOM 787 C CA . VAL A 1 101 ? -6.772 1.143 -12.146 1.00 98.38 101 VAL A CA 1
ATOM 788 C C . VAL A 1 101 ? -6.709 1.888 -10.810 1.00 98.38 101 VAL A C 1
ATOM 790 O O . VAL A 1 101 ? -7.606 2.670 -10.488 1.00 98.38 101 VAL A O 1
ATOM 793 N N . ARG A 1 102 ? -5.639 1.693 -10.028 1.00 97.31 102 ARG A N 1
ATOM 794 C CA . ARG A 1 102 ? -5.462 2.395 -8.745 1.00 97.31 102 ARG A CA 1
ATOM 795 C C . ARG A 1 102 ? -5.191 3.883 -8.924 1.00 97.31 102 ARG A C 1
ATOM 797 O O . ARG A 1 102 ? -5.731 4.680 -8.162 1.00 97.31 102 ARG A O 1
ATOM 804 N N . SER A 1 103 ? -4.420 4.266 -9.937 1.00 96.75 103 SER A N 1
ATOM 805 C CA . SER A 1 103 ? -4.208 5.671 -10.302 1.00 96.75 103 SER A CA 1
ATOM 806 C C . SER A 1 103 ? -5.529 6.378 -10.628 1.00 96.75 103 SER A C 1
ATOM 808 O O . SER A 1 103 ? -5.812 7.447 -10.080 1.00 96.75 103 SER A O 1
ATOM 810 N N . THR A 1 104 ? -6.397 5.732 -11.418 1.00 97.44 104 THR A N 1
ATOM 811 C CA . THR A 1 104 ? -7.750 6.228 -11.713 1.00 97.44 104 THR A CA 1
ATOM 812 C C . THR A 1 104 ? -8.616 6.325 -10.458 1.00 97.44 104 THR A C 1
ATOM 814 O O . THR A 1 104 ? -9.268 7.345 -10.260 1.00 97.44 104 THR A O 1
ATOM 817 N N . TYR A 1 105 ? -8.592 5.317 -9.578 1.00 96.44 105 TYR A N 1
ATOM 818 C CA . TYR A 1 105 ? -9.346 5.337 -8.316 1.00 96.44 105 TYR A CA 1
ATOM 819 C C . TYR A 1 105 ? -8.984 6.539 -7.425 1.00 96.44 105 TYR A C 1
ATOM 821 O O . TYR A 1 105 ? -9.859 7.135 -6.804 1.00 96.44 105 TYR A O 1
ATOM 829 N N . TYR A 1 106 ? -7.703 6.920 -7.374 1.00 96.25 106 TYR A N 1
ATOM 830 C CA . TYR A 1 106 ? -7.237 8.080 -6.603 1.00 96.25 106 TYR A CA 1
ATOM 831 C C . TYR A 1 106 ? -7.327 9.418 -7.358 1.00 96.25 106 TYR A C 1
ATOM 833 O O . TYR A 1 106 ? -6.853 10.437 -6.834 1.00 96.25 106 TYR A O 1
ATOM 841 N N . SER A 1 107 ? -7.916 9.419 -8.560 1.00 96.38 107 SER A N 1
ATOM 842 C CA . SER A 1 107 ? -8.056 10.580 -9.446 1.00 96.38 107 SER A CA 1
ATOM 843 C C . SER A 1 107 ? -6.724 11.284 -9.722 1.00 96.38 107 SER A C 1
ATOM 845 O O . SER A 1 107 ? -6.620 12.507 -9.623 1.00 96.38 107 SER A O 1
ATOM 847 N N . ILE A 1 108 ? -5.674 10.513 -10.015 1.00 95.19 108 ILE A N 1
ATOM 848 C CA . ILE A 1 108 ? -4.327 11.049 -10.239 1.00 95.19 108 ILE A CA 1
ATOM 849 C C . ILE A 1 108 ? -4.154 11.473 -11.697 1.00 95.19 108 ILE A C 1
ATOM 851 O O . ILE A 1 108 ? -4.317 10.673 -12.614 1.00 95.19 108 ILE A O 1
ATOM 855 N N . ASN A 1 109 ? -3.771 12.732 -11.902 1.00 90.94 109 ASN A N 1
ATOM 856 C CA . ASN A 1 109 ? -3.503 13.326 -13.216 1.00 90.94 109 ASN A CA 1
ATOM 857 C C . ASN A 1 109 ? -2.049 13.806 -13.388 1.00 90.94 109 ASN A C 1
ATOM 859 O O . ASN A 1 109 ? -1.664 14.220 -14.478 1.00 90.94 109 ASN A O 1
ATOM 863 N N . SER A 1 110 ? -1.237 13.753 -12.330 1.00 92.25 110 SER A N 1
ATOM 864 C CA . SER A 1 110 ? 0.179 14.120 -12.359 1.00 92.25 110 SER A CA 1
ATOM 865 C C . SER A 1 110 ? 0.980 13.286 -11.364 1.00 92.25 110 SER A C 1
ATOM 867 O O . SER A 1 110 ? 0.507 13.025 -10.257 1.00 92.25 110 SER A O 1
ATOM 869 N N . VAL A 1 111 ? 2.210 12.930 -11.733 1.00 93.88 111 VAL A N 1
ATOM 870 C CA . VAL A 1 111 ? 3.193 12.309 -10.839 1.00 93.88 111 VAL A CA 1
ATOM 871 C C . VAL A 1 111 ? 4.316 13.305 -10.522 1.00 93.88 111 VAL A C 1
ATOM 873 O O . VAL A 1 111 ? 4.674 14.105 -11.390 1.00 93.88 111 VAL A O 1
ATOM 876 N N . PRO A 1 112 ? 4.888 13.261 -9.306 1.00 94.69 112 PRO A N 1
ATOM 877 C CA . PRO A 1 112 ? 4.567 12.314 -8.240 1.00 94.69 112 PRO A CA 1
ATOM 878 C C . PRO A 1 112 ? 3.345 12.719 -7.410 1.00 94.69 112 PRO A C 1
ATOM 880 O O . PRO A 1 112 ? 3.119 13.897 -7.149 1.00 94.69 112 PRO A O 1
ATOM 883 N N . ALA A 1 113 ? 2.593 11.727 -6.935 1.00 96.62 113 ALA A N 1
ATOM 884 C CA . ALA A 1 113 ? 1.476 11.934 -6.018 1.00 96.62 113 ALA A CA 1
ATOM 885 C C . ALA A 1 113 ? 1.586 11.020 -4.794 1.00 96.62 113 ALA A C 1
ATOM 887 O O . ALA A 1 113 ? 2.074 9.893 -4.894 1.00 96.62 113 ALA A O 1
ATOM 888 N N . LEU A 1 114 ? 1.115 11.505 -3.643 1.00 97.88 114 LEU A N 1
ATOM 889 C CA . LEU A 1 114 ? 1.081 10.757 -2.390 1.00 97.88 114 LEU A CA 1
ATOM 890 C C . LEU A 1 114 ? -0.334 10.764 -1.796 1.00 97.88 114 LEU A C 1
ATOM 892 O O . LEU A 1 114 ? -1.032 11.786 -1.776 1.00 97.88 114 LEU A O 1
ATOM 896 N N . ARG A 1 115 ? -0.742 9.602 -1.288 1.00 97.94 115 ARG A N 1
ATOM 897 C CA . ARG A 1 115 ? -1.896 9.434 -0.406 1.00 97.94 115 ARG A CA 1
ATOM 898 C C . ARG A 1 115 ? -1.446 8.776 0.892 1.00 97.94 115 ARG A C 1
ATOM 900 O O . ARG A 1 115 ? -0.703 7.800 0.843 1.00 97.94 115 ARG A O 1
ATOM 907 N N . ILE A 1 116 ? -1.920 9.277 2.028 1.00 97.88 116 ILE A N 1
ATOM 908 C CA . ILE A 1 116 ? -1.717 8.654 3.343 1.00 97.88 116 ILE A CA 1
ATOM 909 C C . ILE A 1 116 ? -3.099 8.343 3.906 1.00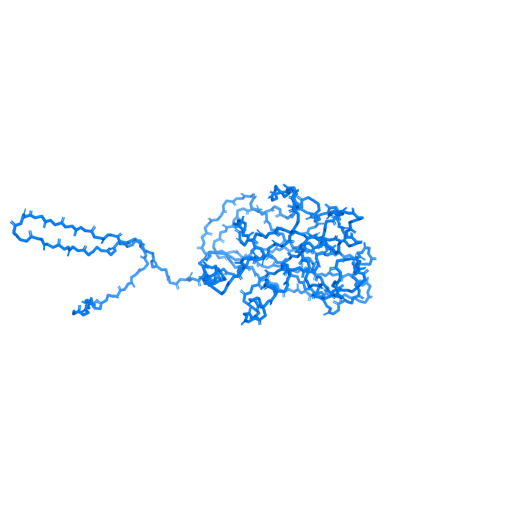 97.88 116 ILE A C 1
ATOM 911 O O . ILE A 1 116 ? -3.895 9.257 4.099 1.00 97.88 116 ILE A O 1
ATOM 915 N N . ASN A 1 117 ? -3.435 7.063 4.090 1.00 95.56 117 ASN A N 1
ATOM 916 C CA . ASN A 1 117 ? -4.796 6.625 4.445 1.00 95.56 117 ASN A CA 1
ATOM 917 C C . ASN A 1 117 ? -5.884 7.249 3.538 1.00 95.56 117 ASN A C 1
ATOM 919 O O . ASN A 1 117 ? -6.943 7.653 4.005 1.00 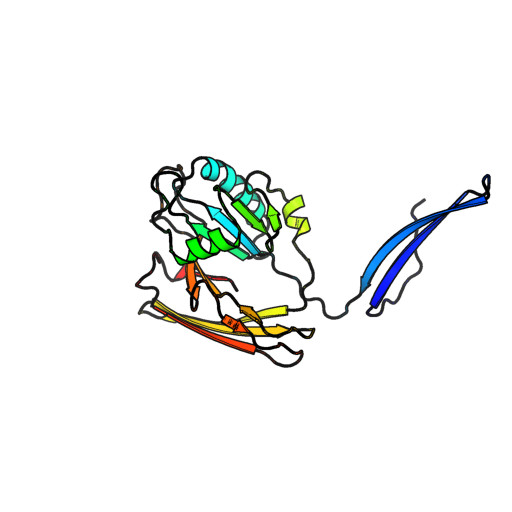95.56 117 ASN A O 1
ATOM 923 N N . SER A 1 118 ? -5.607 7.345 2.231 1.00 92.94 118 SER A N 1
ATOM 924 C CA . SER A 1 118 ? -6.432 8.016 1.207 1.00 92.94 118 SER A CA 1
ATOM 925 C C . SER A 1 118 ? -6.451 9.554 1.228 1.00 92.94 118 SER A C 1
ATOM 927 O O . SER A 1 118 ? -6.912 10.147 0.252 1.00 92.94 118 SER A O 1
ATOM 929 N N . SER A 1 119 ? -5.910 10.213 2.253 1.00 95.81 119 SER A N 1
ATOM 930 C CA . SER A 1 119 ? -5.783 11.674 2.292 1.00 95.81 119 SER A CA 1
ATOM 931 C C . SER A 1 119 ? -4.674 12.162 1.366 1.00 95.81 119 SER A C 1
ATOM 933 O O . SER A 1 119 ? -3.597 11.568 1.301 1.00 95.81 119 SER A O 1
ATOM 935 N N . THR A 1 120 ? -4.920 13.259 0.650 1.00 96.31 120 THR A N 1
ATOM 936 C CA . THR A 1 120 ? -3.921 13.897 -0.218 1.00 96.31 120 THR A CA 1
ATOM 937 C C . THR A 1 120 ? -2.754 14.442 0.599 1.00 96.31 120 THR A C 1
ATOM 939 O O . THR A 1 120 ? -2.953 15.212 1.533 1.00 96.31 120 THR A O 1
ATOM 942 N N . ALA A 1 121 ? -1.535 14.084 0.202 1.00 96.00 121 ALA A N 1
ATOM 943 C CA . ALA A 1 121 ? -0.297 14.652 0.720 1.00 96.00 121 ALA A CA 1
ATOM 944 C C . ALA A 1 121 ? 0.695 14.887 -0.431 1.00 96.00 121 ALA A C 1
ATOM 946 O O . ALA A 1 121 ? 0.461 14.468 -1.568 1.00 96.00 121 ALA A O 1
ATOM 947 N N . SER A 1 122 ? 1.812 15.550 -0.135 1.00 94.62 122 SER A N 1
ATOM 948 C CA . SER A 1 122 ? 2.872 15.809 -1.109 1.00 94.62 122 SER A CA 1
ATOM 949 C C . SER A 1 122 ? 4.167 15.108 -0.693 1.00 94.62 122 SER A C 1
ATOM 951 O O . SER A 1 122 ? 4.647 15.345 0.418 1.00 94.62 122 SER A O 1
ATOM 953 N N . PRO A 1 123 ? 4.774 14.274 -1.559 1.00 95.19 123 PRO A N 1
ATOM 954 C CA . PRO A 1 123 ? 6.013 13.579 -1.224 1.00 95.19 123 PRO A CA 1
ATOM 955 C C . PRO A 1 123 ? 7.192 14.542 -1.016 1.00 95.19 123 PRO A C 1
ATOM 957 O O . PRO A 1 123 ? 8.053 14.267 -0.186 1.00 95.19 123 PRO A O 1
ATOM 960 N N . SER A 1 124 ? 7.213 15.691 -1.703 1.00 95.75 124 SER A N 1
ATOM 961 C CA . SER A 1 124 ? 8.258 16.714 -1.545 1.00 95.75 124 SER A CA 1
ATOM 962 C C . SER A 1 124 ? 8.086 17.591 -0.300 1.00 95.75 124 SER A C 1
ATOM 964 O O . SER A 1 124 ? 9.009 18.317 0.054 1.00 95.75 124 SER A O 1
ATOM 966 N N . GLN A 1 125 ? 6.931 17.527 0.370 1.00 96.31 125 GLN A N 1
ATOM 967 C CA . GLN A 1 125 ? 6.633 18.293 1.589 1.00 96.31 125 GLN A CA 1
ATOM 968 C C . GLN A 1 125 ? 6.491 17.390 2.820 1.00 96.31 125 GLN A C 1
ATOM 970 O O . GLN A 1 125 ? 5.959 17.812 3.847 1.00 96.31 125 GLN A O 1
ATOM 975 N N . MET A 1 126 ? 6.941 16.138 2.728 1.00 97.81 126 MET A N 1
ATOM 976 C CA . MET A 1 126 ? 6.917 15.230 3.866 1.00 97.81 126 MET A CA 1
ATOM 977 C C . MET A 1 126 ? 7.844 15.719 4.975 1.00 97.81 126 MET A C 1
ATOM 979 O O . MET A 1 126 ? 9.010 16.033 4.747 1.00 97.81 126 MET A O 1
ATOM 983 N N . THR A 1 127 ? 7.319 15.728 6.195 1.00 98.00 127 THR A N 1
ATOM 984 C CA . THR A 1 127 ? 8.047 16.053 7.423 1.00 98.00 127 THR A CA 1
ATOM 985 C C . THR A 1 127 ? 7.705 15.033 8.505 1.00 98.00 127 THR A C 1
ATOM 987 O O . THR A 1 127 ? 6.724 14.293 8.379 1.00 98.00 127 THR A O 1
ATOM 990 N N . GLN A 1 128 ? 8.482 15.017 9.591 1.00 97.75 128 GLN A N 1
ATOM 991 C CA . GLN A 1 128 ? 8.152 14.202 10.761 1.00 97.75 128 GLN A CA 1
ATOM 992 C C . GLN A 1 128 ? 6.786 14.595 11.346 1.00 97.75 128 GLN A C 1
ATOM 994 O O . GLN A 1 128 ? 5.990 13.718 11.636 1.00 97.75 128 GLN A O 1
ATOM 999 N N . ALA A 1 129 ? 6.451 15.890 11.394 1.00 97.75 129 ALA A N 1
ATOM 1000 C CA . ALA A 1 129 ? 5.149 16.351 11.883 1.00 97.75 129 ALA A CA 1
ATOM 1001 C C . ALA A 1 129 ? 3.971 15.822 11.041 1.00 97.75 129 ALA A C 1
ATOM 1003 O O . ALA A 1 129 ? 2.941 15.432 11.588 1.00 97.75 129 ALA A O 1
ATOM 1004 N N . VAL A 1 130 ? 4.120 15.760 9.708 1.00 97.69 130 VAL A N 1
ATOM 1005 C CA . VAL A 1 130 ? 3.108 15.126 8.845 1.00 97.69 130 VAL A CA 1
ATOM 1006 C C . VAL A 1 130 ? 3.008 13.638 9.164 1.00 97.69 130 VAL A C 1
ATOM 1008 O O . VAL A 1 130 ? 1.903 13.137 9.322 1.00 97.69 130 VAL A O 1
ATOM 1011 N N . TYR A 1 131 ? 4.130 12.929 9.292 1.00 97.56 131 TYR A N 1
ATOM 1012 C CA . TYR A 1 131 ? 4.134 11.511 9.659 1.00 97.56 131 TYR A CA 1
ATOM 1013 C C . TYR A 1 131 ? 3.451 11.257 11.021 1.00 97.56 131 TYR A C 1
ATOM 1015 O O . TYR A 1 131 ? 2.562 10.408 11.113 1.00 97.56 131 TYR A O 1
ATOM 1023 N N . ASP A 1 132 ? 3.788 12.049 12.039 1.00 96.50 132 ASP A N 1
ATOM 1024 C CA . ASP A 1 132 ? 3.260 11.929 13.401 1.00 96.50 132 ASP A CA 1
ATOM 1025 C C . ASP A 1 132 ? 1.744 12.173 13.463 1.00 96.50 132 ASP A C 1
ATOM 1027 O O . ASP A 1 132 ? 1.063 11.619 14.320 1.00 96.50 132 ASP A O 1
ATOM 1031 N N . SER A 1 133 ? 1.185 12.942 12.521 1.00 96.12 133 SER A N 1
ATOM 1032 C CA . SER A 1 133 ? -0.267 13.155 12.430 1.00 96.12 133 SER A CA 1
ATOM 1033 C C . SER A 1 133 ? -1.061 11.905 12.019 1.00 96.12 133 SER A C 1
ATOM 1035 O O . SER A 1 133 ? -2.268 11.842 12.249 1.00 96.12 133 SER A O 1
ATOM 1037 N N . TYR A 1 134 ? -0.402 10.903 11.422 1.00 96.25 134 TYR A N 1
ATOM 1038 C CA . TYR A 1 134 ? -1.039 9.655 10.985 1.00 96.25 134 TYR A CA 1
ATOM 1039 C C . TYR A 1 134 ? -0.700 8.456 11.867 1.00 96.25 134 TYR A C 1
ATOM 1041 O O . TYR A 1 134 ? -1.443 7.469 11.857 1.00 96.25 134 TYR A O 1
ATOM 1049 N 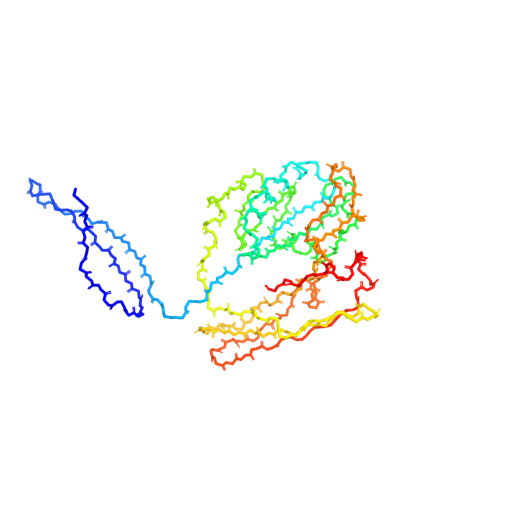N . ILE A 1 135 ? 0.416 8.503 12.596 1.00 92.88 135 ILE A N 1
ATOM 1050 C CA . ILE A 1 135 ? 0.811 7.395 13.458 1.00 92.88 135 ILE A CA 1
ATOM 1051 C C . ILE A 1 135 ? -0.072 7.352 14.706 1.00 92.88 135 ILE A C 1
ATOM 1053 O O . ILE A 1 135 ? -0.484 8.374 15.248 1.00 92.88 135 ILE A O 1
ATOM 1057 N N . GLY A 1 136 ? -0.395 6.146 15.166 1.00 86.31 136 GLY A N 1
ATOM 1058 C CA . GLY A 1 136 ? -1.186 5.975 16.379 1.00 86.31 136 GLY A CA 1
ATOM 1059 C C . GLY A 1 136 ? -2.692 6.151 16.188 1.00 86.31 136 GLY A C 1
ATOM 1060 O O . GLY A 1 136 ? -3.424 5.834 17.116 1.00 86.31 136 GLY A O 1
ATOM 1061 N N . LEU A 1 137 ? -3.198 6.604 15.034 1.00 90.88 137 LEU A N 1
ATOM 1062 C CA . LEU A 1 137 ? -4.645 6.746 14.813 1.00 90.88 137 LEU A CA 1
ATOM 1063 C C . LEU A 1 137 ? -5.394 5.432 15.126 1.00 90.88 137 LEU A C 1
ATOM 1065 O O . LEU A 1 137 ? -4.889 4.359 14.797 1.00 90.88 137 LEU A O 1
ATOM 1069 N N . PRO A 1 138 ? -6.573 5.480 15.771 1.00 90.88 138 PRO A N 1
ATOM 1070 C CA . PRO A 1 138 ? -7.316 4.271 16.107 1.00 90.88 138 PRO A CA 1
ATOM 1071 C C . PRO A 1 138 ? -7.915 3.590 14.864 1.00 90.88 138 PRO A C 1
ATOM 1073 O O . PRO A 1 138 ? -8.113 4.199 13.803 1.00 90.88 138 PRO A O 1
ATOM 1076 N N . THR A 1 139 ? -8.197 2.301 15.006 1.00 92.31 139 THR A N 1
ATOM 1077 C CA . THR A 1 139 ? -8.985 1.483 14.079 1.00 92.31 139 THR A CA 1
ATOM 1078 C C . THR A 1 139 ? -9.742 0.423 14.877 1.00 92.31 139 THR A C 1
ATOM 1080 O O . THR A 1 139 ? -9.294 0.050 15.956 1.00 92.31 139 THR A O 1
ATOM 1083 N N . ASP A 1 140 ? -10.837 -0.094 14.325 1.00 93.12 140 ASP A N 1
ATOM 1084 C CA . ASP A 1 140 ? -11.592 -1.221 14.896 1.00 93.12 140 ASP A CA 1
ATOM 1085 C C . ASP A 1 140 ? -11.416 -2.495 14.065 1.00 93.12 140 ASP A C 1
ATOM 1087 O O . ASP A 1 140 ? -12.185 -3.442 14.197 1.00 93.12 140 ASP A O 1
ATOM 1091 N N . MET A 1 141 ? -10.426 -2.508 13.170 1.00 93.94 141 MET A N 1
ATOM 1092 C CA . MET A 1 141 ? -10.126 -3.615 12.269 1.00 93.94 141 MET A CA 1
ATOM 1093 C C . MET A 1 141 ? -8.657 -4.002 12.382 1.00 93.94 141 MET A C 1
ATOM 1095 O O . MET A 1 141 ? -7.771 -3.159 12.221 1.00 93.94 141 MET A O 1
ATOM 1099 N N . GLU A 1 142 ? -8.424 -5.288 12.612 1.00 95.00 142 GLU A N 1
ATOM 1100 C CA . GLU A 1 142 ? -7.122 -5.938 12.579 1.00 95.00 142 GLU A CA 1
ATOM 1101 C C . GLU A 1 142 ? -7.050 -6.840 11.346 1.00 95.00 142 GLU A C 1
ATOM 1103 O O . GLU A 1 142 ? -7.978 -7.605 11.071 1.00 95.00 142 GLU A O 1
ATOM 1108 N N . ILE A 1 143 ? -5.942 -6.758 10.610 1.00 95.88 143 ILE A N 1
ATOM 1109 C CA . ILE A 1 143 ? -5.664 -7.622 9.464 1.00 95.88 143 ILE A CA 1
ATOM 1110 C C . ILE A 1 143 ? -4.323 -8.303 9.715 1.00 95.88 143 ILE A C 1
ATOM 1112 O O . ILE A 1 143 ? -3.295 -7.634 9.827 1.00 95.88 143 ILE A O 1
ATOM 1116 N N . ASN A 1 144 ? -4.336 -9.632 9.776 1.00 92.94 144 ASN A N 1
ATOM 1117 C CA . ASN A 1 144 ? -3.158 -10.454 10.019 1.00 92.94 144 ASN A CA 1
ATOM 1118 C C . ASN A 1 144 ? -2.889 -11.365 8.824 1.00 92.94 144 ASN A C 1
ATOM 1120 O O . ASN A 1 144 ? -3.813 -11.935 8.245 1.00 92.94 144 ASN A O 1
ATOM 1124 N N . ILE A 1 145 ? -1.614 -11.555 8.495 1.00 94.19 145 ILE A N 1
ATOM 1125 C CA . ILE A 1 145 ? -1.187 -12.623 7.591 1.00 94.19 145 ILE A CA 1
ATOM 1126 C C . ILE A 1 145 ? -1.053 -13.890 8.439 1.00 94.19 145 ILE A C 1
ATOM 1128 O O . ILE A 1 145 ? -0.170 -13.970 9.289 1.00 94.19 145 ILE A O 1
ATOM 1132 N N . ILE A 1 146 ? -1.952 -14.853 8.234 1.00 96.31 146 ILE A N 1
ATOM 1133 C CA . ILE A 1 146 ? -1.952 -16.152 8.923 1.00 96.31 146 ILE A CA 1
ATOM 1134 C C . ILE A 1 146 ? -0.842 -17.034 8.348 1.00 96.31 146 ILE A C 1
ATOM 1136 O O . ILE A 1 146 ? -0.111 -17.690 9.085 1.00 96.31 146 ILE A O 1
ATOM 1140 N N . ASN A 1 147 ? -0.713 -17.033 7.022 1.00 95.12 147 ASN A N 1
ATOM 1141 C CA . ASN A 1 147 ? 0.294 -17.786 6.296 1.00 95.12 147 ASN A CA 1
ATOM 1142 C C . ASN A 1 147 ? 0.677 -17.024 5.025 1.00 95.12 147 ASN A C 1
ATOM 1144 O O . ASN A 1 147 ? -0.174 -16.461 4.338 1.00 95.12 147 ASN A O 1
ATOM 1148 N N . SER A 1 148 ? 1.968 -17.002 4.711 1.00 94.94 148 SER A N 1
ATOM 1149 C CA . SER A 1 148 ? 2.446 -16.508 3.426 1.00 94.94 148 SER A CA 1
ATOM 1150 C C . SER A 1 148 ? 3.756 -17.171 3.050 1.00 94.94 148 SER A C 1
ATOM 1152 O O . SER A 1 148 ? 4.705 -17.130 3.836 1.00 94.94 148 SER A O 1
ATOM 1154 N N . HIS A 1 149 ? 3.833 -17.717 1.843 1.00 95.00 149 HIS A N 1
ATOM 1155 C CA . HIS A 1 149 ? 5.072 -18.249 1.288 1.00 95.00 149 HIS A CA 1
ATOM 1156 C C . HIS A 1 149 ? 5.086 -18.122 -0.235 1.00 95.00 149 HIS A C 1
ATOM 1158 O O . HIS A 1 149 ? 4.055 -17.880 -0.861 1.00 95.00 149 HIS A O 1
ATOM 1164 N N . ILE A 1 150 ? 6.275 -18.261 -0.810 1.00 96.31 150 ILE A N 1
ATOM 1165 C CA . ILE A 1 150 ? 6.484 -18.425 -2.245 1.00 96.31 150 ILE A CA 1
ATOM 1166 C C . ILE A 1 150 ? 7.269 -19.719 -2.451 1.00 96.31 150 ILE A C 1
ATOM 1168 O O . ILE A 1 150 ? 8.229 -19.964 -1.716 1.00 96.31 150 ILE A O 1
ATOM 1172 N N . ASP A 1 151 ? 6.824 -20.560 -3.378 1.00 95.50 151 ASP A N 1
ATOM 1173 C CA . ASP A 1 151 ? 7.501 -21.815 -3.710 1.00 95.50 151 ASP A CA 1
ATOM 1174 C C . ASP A 1 151 ? 8.594 -21.626 -4.782 1.00 95.50 151 ASP A C 1
ATOM 1176 O O . ASP A 1 151 ? 8.870 -20.513 -5.244 1.00 95.50 151 ASP A O 1
ATOM 1180 N N . GLU A 1 152 ? 9.255 -22.724 -5.151 1.00 94.50 152 GLU A N 1
ATOM 1181 C CA . GLU A 1 152 ? 10.316 -22.738 -6.167 1.00 94.50 152 GLU A CA 1
ATOM 1182 C C . GLU A 1 152 ? 9.819 -22.409 -7.585 1.00 94.50 152 GLU A C 1
ATOM 1184 O O . GLU A 1 152 ? 10.583 -21.879 -8.392 1.00 94.50 152 GLU A O 1
ATOM 1189 N N . ASP A 1 153 ? 8.528 -22.618 -7.848 1.00 95.75 153 ASP A N 1
ATOM 1190 C CA . ASP A 1 153 ? 7.848 -22.300 -9.106 1.00 95.75 153 ASP A CA 1
ATOM 1191 C C . ASP A 1 153 ? 7.283 -20.866 -9.126 1.00 95.75 153 ASP A C 1
ATOM 1193 O O . ASP A 1 153 ? 6.533 -20.487 -10.032 1.00 95.75 153 ASP A O 1
ATOM 1197 N N . LEU A 1 154 ? 7.655 -20.042 -8.137 1.00 96.81 154 LEU A N 1
ATOM 1198 C CA . LEU A 1 154 ? 7.209 -18.662 -7.944 1.00 96.81 154 LEU A CA 1
ATOM 1199 C C . LEU A 1 154 ? 5.710 -18.508 -7.655 1.00 96.81 154 LEU A C 1
ATOM 1201 O O . LEU A 1 154 ? 5.166 -17.409 -7.809 1.00 96.81 154 LEU A O 1
ATOM 1205 N N . ASN A 1 155 ? 5.020 -19.554 -7.205 1.00 97.38 155 ASN A N 1
ATOM 1206 C CA . ASN A 1 155 ? 3.653 -19.418 -6.722 1.00 97.38 155 ASN A CA 1
ATOM 1207 C C . ASN A 1 155 ? 3.672 -18.791 -5.332 1.00 97.38 155 ASN A C 1
ATOM 1209 O O . ASN A 1 155 ? 4.119 -19.398 -4.361 1.00 97.38 155 ASN A O 1
ATOM 1213 N N . ILE A 1 156 ? 3.166 -17.562 -5.233 1.00 97.69 156 ILE A N 1
ATOM 1214 C CA . ILE A 1 156 ? 2.889 -16.935 -3.947 1.00 97.69 156 ILE A CA 1
ATOM 1215 C C . ILE A 1 156 ? 1.547 -17.446 -3.420 1.00 97.69 156 ILE A C 1
ATOM 1217 O O . ILE A 1 156 ? 0.570 -17.510 -4.167 1.00 97.69 156 ILE A O 1
ATOM 1221 N N . ILE A 1 157 ? 1.493 -17.794 -2.137 1.00 97.69 157 ILE A N 1
ATOM 1222 C CA . ILE A 1 157 ? 0.290 -18.217 -1.409 1.00 97.69 157 ILE A CA 1
ATOM 1223 C C . ILE A 1 157 ? 0.149 -17.326 -0.181 1.00 97.69 157 ILE A C 1
ATOM 1225 O O . ILE A 1 157 ? 1.135 -17.066 0.511 1.00 97.69 157 ILE A O 1
ATOM 1229 N N . ILE A 1 158 ? -1.062 -16.823 0.062 1.00 98.00 158 ILE A N 1
ATOM 1230 C CA . ILE A 1 158 ? -1.359 -15.845 1.110 1.00 98.00 158 ILE A CA 1
ATOM 1231 C C . ILE A 1 158 ? -2.700 -16.185 1.749 1.00 98.00 158 ILE A C 1
ATOM 1233 O O . ILE A 1 158 ? -3.720 -16.199 1.061 1.00 98.00 158 ILE A O 1
ATOM 1237 N N . ASP A 1 159 ? -2.697 -16.356 3.067 1.00 97.75 159 ASP A N 1
ATOM 1238 C CA . ASP A 1 159 ? -3.888 -16.504 3.893 1.00 97.75 159 ASP A CA 1
ATOM 1239 C C . ASP A 1 159 ? -3.960 -15.342 4.882 1.00 97.75 159 ASP A C 1
ATOM 1241 O O . ASP A 1 159 ? -3.052 -15.130 5.690 1.00 97.75 159 ASP A O 1
ATOM 1245 N N . LEU A 1 160 ? -5.045 -14.577 4.817 1.00 97.44 160 LEU A N 1
ATOM 1246 C CA . LEU A 1 160 ? -5.315 -13.454 5.707 1.00 97.44 160 LEU A CA 1
ATOM 1247 C C . LEU A 1 160 ? -6.415 -13.793 6.698 1.00 97.44 160 LEU A C 1
ATOM 1249 O O . LEU A 1 160 ? -7.364 -14.492 6.349 1.00 97.44 160 LEU A O 1
ATOM 1253 N N . GLY A 1 161 ? -6.322 -13.220 7.893 1.00 97.75 161 GLY A N 1
ATOM 1254 C CA . GLY A 1 161 ? -7.398 -13.146 8.872 1.00 97.75 161 GLY A CA 1
ATOM 1255 C C . GLY A 1 161 ? -7.766 -11.692 9.138 1.00 97.75 161 GLY A C 1
ATOM 1256 O O . GLY A 1 161 ? -6.887 -10.863 9.364 1.00 97.75 161 GLY A O 1
ATOM 1257 N N . ILE A 1 162 ? -9.060 -11.393 9.118 1.00 97.94 162 ILE A N 1
ATOM 1258 C CA . ILE A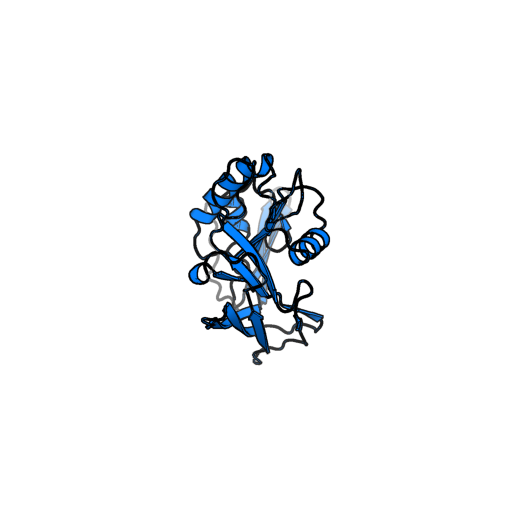 1 162 ? -9.618 -10.084 9.454 1.00 97.94 162 ILE A CA 1
ATOM 1259 C C . ILE A 1 162 ? -10.477 -10.246 10.704 1.00 97.94 162 ILE A C 1
ATOM 1261 O O . ILE A 1 162 ? -11.439 -11.017 10.701 1.00 97.94 162 ILE A O 1
ATOM 1265 N N . ASN A 1 163 ? -10.136 -9.498 11.750 1.00 95.75 163 ASN A N 1
ATOM 1266 C CA . ASN A 1 163 ? -10.904 -9.401 12.988 1.00 95.75 163 ASN A CA 1
ATOM 1267 C C . ASN A 1 163 ? -11.377 -7.962 13.180 1.00 95.75 163 ASN A C 1
ATOM 1269 O O . ASN A 1 163 ? -10.672 -7.018 12.821 1.00 95.75 163 ASN A O 1
ATOM 1273 N N . VAL A 1 164 ? -12.563 -7.787 13.759 1.00 94.94 164 VAL A N 1
ATOM 1274 C CA . VAL A 1 164 ? -13.136 -6.462 14.014 1.00 94.94 164 VAL A CA 1
ATOM 1275 C C . VAL A 1 164 ? -13.633 -6.328 15.448 1.00 94.94 164 VAL A C 1
ATOM 1277 O O . VAL A 1 164 ? -14.074 -7.305 16.051 1.00 94.94 164 VAL A O 1
ATOM 1280 N N . LEU A 1 165 ? -13.572 -5.112 15.985 1.00 92.31 165 LEU A N 1
ATOM 1281 C CA . LEU A 1 165 ? -14.099 -4.757 17.306 1.00 92.31 165 LEU A CA 1
ATOM 1282 C C . LEU A 1 165 ? -15.517 -4.178 17.240 1.00 92.31 165 LEU A C 1
ATOM 1284 O O . LEU A 1 165 ? -16.227 -4.171 18.240 1.00 92.31 165 LEU A O 1
ATOM 1288 N N . THR A 1 166 ? -15.954 -3.758 16.050 1.00 90.75 166 THR A N 1
ATOM 1289 C CA . THR A 1 166 ? -17.310 -3.270 15.775 1.00 90.75 166 THR A CA 1
ATOM 1290 C C . THR A 1 166 ? -17.897 -3.931 14.528 1.00 90.75 166 THR A C 1
ATOM 1292 O O . THR A 1 166 ? -17.187 -4.573 13.754 1.00 90.75 166 THR A O 1
ATOM 1295 N N . ASN A 1 167 ? -19.206 -3.782 14.327 1.00 93.38 167 ASN A N 1
ATOM 1296 C CA . ASN A 1 167 ? -19.880 -4.297 13.141 1.00 93.38 167 ASN A CA 1
ATOM 1297 C C . ASN A 1 167 ? -19.549 -3.443 11.911 1.00 93.38 167 ASN A C 1
ATOM 1299 O O . ASN A 1 167 ? -19.691 -2.221 11.935 1.00 93.38 167 ASN A O 1
ATOM 1303 N N . TYR A 1 168 ? -19.212 -4.100 10.803 1.00 95.00 168 TYR A N 1
ATOM 1304 C CA . TYR A 1 168 ? -19.094 -3.470 9.493 1.00 95.00 168 TYR A CA 1
ATOM 1305 C C . TYR A 1 168 ? -20.122 -4.056 8.531 1.00 95.00 168 TYR A C 1
ATOM 1307 O O . TYR A 1 168 ? -20.295 -5.273 8.440 1.00 95.00 168 TYR A O 1
ATOM 1315 N N . ASN A 1 169 ? -20.772 -3.182 7.764 1.00 95.44 169 ASN A N 1
ATOM 1316 C CA . ASN A 1 169 ? -21.646 -3.605 6.676 1.00 95.44 169 ASN A CA 1
ATOM 1317 C C . ASN A 1 169 ? -20.854 -4.351 5.591 1.00 95.44 169 ASN A C 1
ATOM 1319 O O . ASN A 1 169 ? -19.647 -4.159 5.427 1.00 95.44 169 ASN A O 1
ATOM 1323 N N . ALA A 1 170 ? -21.560 -5.172 4.814 1.00 96.50 170 ALA A N 1
ATOM 1324 C CA . ALA A 1 170 ? -20.994 -5.807 3.630 1.00 96.50 170 ALA A CA 1
ATOM 1325 C C . ALA A 1 170 ? -20.517 -4.766 2.595 1.00 96.50 170 ALA A C 1
ATOM 1327 O O . ALA A 1 170 ? -20.838 -3.579 2.683 1.00 96.50 170 ALA A O 1
ATOM 1328 N N . CYS A 1 171 ? -19.793 -5.243 1.579 1.00 95.56 171 CYS A N 1
ATOM 1329 C CA . CYS A 1 171 ? -19.265 -4.473 0.442 1.00 95.56 171 CYS A CA 1
ATOM 1330 C C . CYS A 1 171 ? -17.955 -3.711 0.685 1.00 95.56 171 CYS A C 1
ATOM 1332 O O . CYS A 1 171 ? -17.465 -3.059 -0.242 1.00 95.56 171 CYS A O 1
ATOM 1334 N N . LEU A 1 172 ? -17.328 -3.855 1.857 1.00 96.31 172 LEU A N 1
ATOM 1335 C CA . LEU A 1 172 ? -15.921 -3.480 2.012 1.00 96.31 172 LEU A CA 1
ATOM 1336 C C . LEU A 1 172 ? -15.040 -4.270 1.032 1.00 96.31 172 LEU A C 1
ATOM 1338 O O . LEU A 1 172 ? -15.386 -5.375 0.611 1.00 96.31 172 LEU A O 1
ATOM 1342 N N . LYS A 1 173 ? -13.896 -3.697 0.652 1.00 96.31 173 LYS A N 1
ATOM 1343 C CA . LYS A 1 173 ? -12.930 -4.329 -0.253 1.00 96.31 173 LYS A CA 1
ATOM 1344 C C . LYS A 1 173 ? -11.630 -4.593 0.491 1.00 96.31 173 LYS A C 1
ATOM 1346 O O . LYS A 1 173 ? -11.000 -3.649 0.958 1.00 96.31 173 LYS A O 1
ATOM 1351 N N . ALA A 1 174 ? -11.223 -5.856 0.555 1.00 97.31 174 ALA A N 1
ATOM 1352 C CA . ALA A 1 174 ? -9.875 -6.225 0.962 1.00 97.31 174 ALA A CA 1
ATOM 1353 C C . ALA A 1 174 ? -8.962 -6.233 -0.268 1.00 97.31 174 ALA A C 1
ATOM 1355 O O . ALA A 1 174 ? 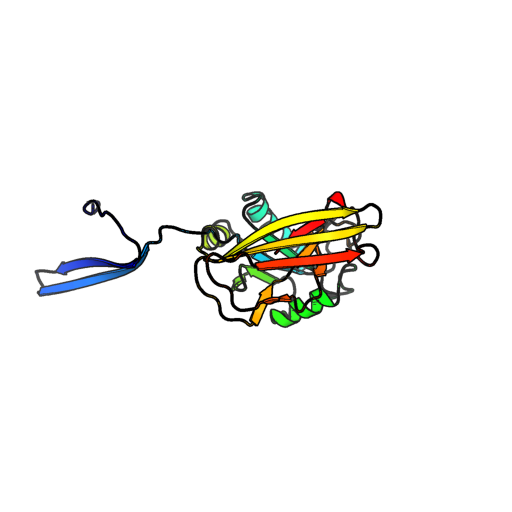-9.276 -6.865 -1.281 1.00 97.31 174 ALA A O 1
ATOM 1356 N N . HIS A 1 175 ? -7.838 -5.529 -0.182 1.00 97.56 175 HIS A N 1
ATOM 1357 C CA . HIS A 1 175 ? -6.827 -5.499 -1.231 1.00 97.56 175 HIS A CA 1
ATOM 1358 C C . HIS A 1 175 ? -5.558 -6.163 -0.722 1.00 97.56 175 HIS A C 1
ATOM 1360 O O . HIS A 1 175 ? -5.005 -5.734 0.278 1.00 97.56 175 HIS A O 1
ATOM 1366 N N . ILE A 1 176 ? -5.077 -7.169 -1.447 1.00 98.31 176 ILE A N 1
ATOM 1367 C CA . ILE A 1 176 ? -3.776 -7.783 -1.193 1.00 98.31 176 ILE A CA 1
ATOM 1368 C C . ILE A 1 176 ? -2.836 -7.305 -2.290 1.00 98.31 176 ILE A C 1
ATOM 1370 O O . ILE A 1 176 ? -3.124 -7.493 -3.474 1.00 98.31 176 ILE A O 1
ATOM 1374 N N . VAL A 1 177 ? -1.736 -6.662 -1.915 1.00 98.50 177 VAL A N 1
ATOM 1375 C CA . VAL A 1 177 ? -0.773 -6.091 -2.858 1.00 98.50 177 VAL A CA 1
ATOM 1376 C C . VAL A 1 177 ? 0.600 -6.685 -2.606 1.00 98.50 177 VAL A C 1
ATOM 1378 O O . VAL A 1 177 ? 1.173 -6.530 -1.529 1.00 98.50 177 VAL A O 1
ATOM 1381 N N . VAL A 1 178 ? 1.139 -7.345 -3.623 1.00 98.56 178 VAL A N 1
ATOM 1382 C CA . VAL A 1 178 ? 2.503 -7.858 -3.634 1.00 98.56 178 VAL A CA 1
ATOM 1383 C C . VAL A 1 178 ? 3.410 -6.767 -4.187 1.00 98.56 178 VAL A C 1
ATOM 1385 O O . VAL A 1 178 ? 3.230 -6.290 -5.314 1.00 98.56 178 VAL A O 1
ATOM 1388 N N . VAL A 1 179 ? 4.378 -6.360 -3.375 1.00 98.69 179 VAL A N 1
ATOM 1389 C CA . VAL A 1 179 ? 5.400 -5.377 -3.737 1.00 98.69 179 VAL A CA 1
ATOM 1390 C C . VAL A 1 179 ? 6.777 -6.015 -3.660 1.00 98.69 179 VAL A C 1
ATOM 1392 O O . VAL A 1 179 ? 7.016 -6.875 -2.813 1.00 98.69 179 VAL A O 1
ATOM 1395 N N . GLU A 1 180 ? 7.715 -5.544 -4.470 1.00 98.50 180 GLU A N 1
ATOM 1396 C CA . GLU A 1 180 ? 9.127 -5.835 -4.259 1.00 98.50 180 GLU A CA 1
ATOM 1397 C C . GLU A 1 180 ? 9.786 -4.693 -3.480 1.00 98.50 180 GLU A C 1
ATOM 1399 O O . GLU A 1 180 ? 9.705 -3.515 -3.842 1.00 98.50 180 GLU A O 1
ATOM 1404 N N . LYS A 1 181 ? 10.424 -5.038 -2.356 1.00 97.56 181 LYS A N 1
ATOM 1405 C CA . LYS A 1 181 ? 11.047 -4.083 -1.429 1.00 97.56 181 LYS A CA 1
ATOM 1406 C C . LYS A 1 181 ? 12.120 -3.239 -2.113 1.00 97.56 181 LYS A C 1
ATOM 1408 O O . LYS A 1 181 ? 12.247 -2.070 -1.754 1.00 97.56 181 LYS A O 1
ATOM 1413 N N . VAL A 1 182 ? 12.863 -3.809 -3.065 1.00 97.50 182 VAL A N 1
ATOM 1414 C CA . VAL A 1 182 ? 13.872 -3.110 -3.873 1.00 97.50 182 VAL A CA 1
ATOM 1415 C C . VAL A 1 182 ? 13.893 -3.678 -5.290 1.00 97.50 182 VAL A C 1
ATOM 1417 O O . VAL A 1 182 ? 14.236 -4.847 -5.444 1.00 97.50 182 VAL A O 1
ATOM 1420 N N . THR A 1 183 ? 13.616 -2.838 -6.284 1.00 98.06 183 THR A N 1
ATOM 1421 C CA . THR A 1 183 ? 13.778 -3.135 -7.716 1.00 98.06 183 THR A CA 1
ATOM 1422 C C . THR A 1 183 ? 14.912 -2.305 -8.312 1.00 98.06 183 THR A C 1
ATOM 1424 O O . THR A 1 183 ? 15.233 -1.214 -7.827 1.00 98.06 183 THR A O 1
ATOM 1427 N N . THR A 1 184 ? 15.528 -2.827 -9.362 1.00 97.50 184 THR A N 1
ATOM 1428 C CA . THR A 1 184 ? 16.635 -2.226 -10.114 1.00 97.50 184 THR A CA 1
ATOM 1429 C C . THR A 1 184 ? 16.452 -2.343 -11.628 1.00 97.50 184 THR A C 1
ATOM 1431 O O . THR A 1 184 ? 16.976 -1.519 -12.373 1.00 97.50 184 THR A O 1
ATOM 1434 N N . GLY A 1 185 ? 15.664 -3.307 -12.106 1.00 96.94 185 GLY A N 1
ATOM 1435 C CA . GLY A 1 185 ? 15.397 -3.534 -13.524 1.00 96.94 185 GLY A CA 1
ATOM 1436 C C . GLY A 1 185 ? 14.493 -2.479 -14.160 1.00 96.94 185 GLY A C 1
ATOM 1437 O O . GLY A 1 185 ? 14.424 -2.397 -15.383 1.00 96.94 185 GLY A O 1
ATOM 1438 N N . ASN A 1 186 ? 13.835 -1.641 -13.355 1.00 95.44 186 ASN A N 1
ATOM 1439 C CA . ASN A 1 186 ? 13.011 -0.530 -13.830 1.00 95.44 186 ASN A CA 1
ATOM 1440 C C . ASN A 1 186 ? 13.740 0.821 -13.891 1.00 95.44 186 ASN A C 1
ATOM 1442 O O . ASN A 1 186 ? 13.107 1.833 -14.196 1.00 95.44 186 ASN A O 1
ATOM 1446 N N . VAL A 1 187 ? 15.050 0.860 -13.617 1.00 94.75 187 VAL A N 1
ATOM 1447 C CA . VAL A 1 187 ? 15.870 2.071 -13.775 1.00 94.75 187 VAL A CA 1
ATOM 1448 C C . VAL A 1 187 ? 15.733 2.627 -15.191 1.00 94.75 187 VAL A C 1
ATOM 1450 O O . VAL A 1 187 ? 15.907 1.917 -16.179 1.00 94.75 187 VAL A O 1
ATOM 1453 N N . ALA A 1 188 ? 15.428 3.921 -15.274 1.00 92.12 188 ALA A N 1
ATOM 1454 C CA . ALA A 1 188 ? 15.298 4.651 -16.526 1.00 92.12 188 ALA A CA 1
ATOM 1455 C C . ALA A 1 188 ? 16.085 5.970 -16.450 1.00 92.12 188 ALA A C 1
ATOM 1457 O O . ALA A 1 188 ? 17.254 5.978 -16.069 1.00 92.12 188 ALA A O 1
ATOM 1458 N N . ASN A 1 189 ? 15.482 7.095 -16.837 1.00 90.25 189 ASN A N 1
ATOM 1459 C CA . ASN A 1 189 ? 16.189 8.361 -17.040 1.00 90.25 189 ASN A CA 1
ATOM 1460 C C . ASN A 1 189 ? 15.966 9.415 -15.940 1.00 90.25 189 ASN A C 1
ATOM 1462 O O . ASN A 1 189 ? 16.442 10.538 -16.097 1.00 90.25 189 ASN A O 1
ATOM 1466 N N . ASN A 1 190 ? 15.289 9.094 -14.830 1.00 89.69 190 ASN A N 1
ATOM 1467 C CA . ASN A 1 190 ? 15.115 10.052 -13.730 1.00 89.69 190 ASN A CA 1
ATOM 1468 C C . ASN A 1 190 ? 16.357 10.218 -12.828 1.00 89.69 190 ASN A C 1
ATOM 1470 O O . ASN A 1 190 ? 16.371 11.109 -11.983 1.00 89.69 190 ASN A O 1
ATOM 1474 N N . GLY A 1 191 ? 17.394 9.391 -13.005 1.00 88.50 191 GLY A N 1
ATOM 1475 C CA . GLY A 1 191 ? 18.655 9.466 -12.257 1.00 88.50 191 GLY A CA 1
ATOM 1476 C C . GLY A 1 191 ? 18.716 8.618 -10.981 1.00 88.50 191 GLY A C 1
ATOM 1477 O O . GLY A 1 191 ? 19.750 8.615 -10.313 1.00 88.50 191 GLY A O 1
ATOM 1478 N N . GLU A 1 192 ? 17.659 7.876 -10.642 1.00 92.00 192 GLU A N 1
ATOM 1479 C CA . GLU A 1 192 ? 17.649 6.927 -9.522 1.00 92.00 192 GLU A CA 1
ATOM 1480 C C . GLU A 1 192 ? 18.131 5.534 -9.947 1.00 92.00 192 GLU A C 1
ATOM 1482 O O . GLU A 1 192 ? 17.968 5.127 -11.092 1.00 92.00 192 GLU A O 1
ATOM 1487 N N . TRP A 1 193 ? 18.762 4.806 -9.021 1.00 93.25 193 TRP A N 1
ATOM 1488 C CA . TRP A 1 193 ? 19.452 3.538 -9.319 1.00 93.25 193 TRP A CA 1
ATOM 1489 C C . TRP A 1 193 ? 18.720 2.317 -8.751 1.00 93.25 193 TRP A C 1
ATOM 1491 O O . TRP A 1 193 ? 19.085 1.179 -9.032 1.00 93.25 193 TRP A O 1
ATOM 1501 N N . TYR A 1 194 ? 17.720 2.549 -7.904 1.00 94.38 194 TYR A N 1
ATOM 1502 C CA . TYR A 1 194 ? 16.858 1.523 -7.338 1.00 94.38 194 TYR A CA 1
ATOM 1503 C C . TYR A 1 194 ? 15.572 2.161 -6.813 1.00 94.38 194 TYR A C 1
ATOM 1505 O O . TYR A 1 194 ? 15.552 3.330 -6.420 1.00 94.38 194 TYR A O 1
ATOM 1513 N N . PHE A 1 195 ? 14.506 1.371 -6.740 1.00 95.44 195 PHE A N 1
ATOM 1514 C CA . PHE A 1 195 ? 13.188 1.826 -6.309 1.00 95.44 195 PHE A CA 1
ATOM 1515 C C . PHE A 1 195 ? 12.675 0.936 -5.187 1.00 95.44 195 PHE A C 1
ATOM 1517 O O . PHE A 1 195 ? 12.958 -0.255 -5.143 1.00 95.44 195 PHE A O 1
ATOM 1524 N N . LYS A 1 196 ? 11.950 1.528 -4.235 1.00 95.69 196 LYS A N 1
ATOM 1525 C CA . LYS A 1 196 ? 11.462 0.825 -3.042 1.00 95.69 196 LYS A CA 1
ATOM 1526 C C . LYS A 1 196 ? 9.975 0.536 -3.125 1.00 95.69 196 LYS A C 1
ATOM 1528 O O . LYS A 1 196 ? 9.222 1.448 -3.459 1.00 95.69 196 LYS A O 1
ATOM 1533 N N . ASN A 1 197 ? 9.574 -0.662 -2.703 1.00 97.81 197 ASN A N 1
ATOM 1534 C CA . ASN A 1 197 ? 8.174 -1.082 -2.571 1.00 97.81 197 ASN A CA 1
ATOM 1535 C C . ASN A 1 197 ? 7.362 -0.886 -3.863 1.00 97.81 197 ASN A C 1
ATOM 1537 O O . ASN A 1 197 ? 6.235 -0.384 -3.828 1.00 97.81 197 ASN A O 1
ATOM 1541 N N . VAL A 1 198 ? 7.952 -1.265 -4.997 1.00 98.44 198 VAL A N 1
ATOM 1542 C CA . VAL A 1 198 ? 7.286 -1.230 -6.303 1.00 98.44 198 VAL A CA 1
ATOM 1543 C C . VAL A 1 198 ? 6.216 -2.310 -6.334 1.00 98.44 198 VAL A C 1
ATOM 1545 O O . VAL A 1 198 ? 6.494 -3.470 -6.039 1.00 98.44 198 VAL A O 1
ATOM 1548 N N . MET A 1 199 ? 4.982 -1.925 -6.647 1.00 98.69 199 MET A N 1
ATOM 1549 C CA . MET A 1 199 ? 3.889 -2.872 -6.814 1.00 98.69 199 MET A CA 1
ATOM 1550 C C . MET A 1 199 ? 4.123 -3.741 -8.048 1.00 98.69 199 MET A C 1
ATOM 1552 O O . MET A 1 199 ? 4.405 -3.225 -9.126 1.00 98.69 199 MET A O 1
ATOM 1556 N N . LEU A 1 200 ? 3.972 -5.054 -7.867 1.00 98.50 200 LEU A N 1
ATOM 1557 C CA . LEU A 1 200 ? 4.088 -6.049 -8.932 1.00 98.50 200 LEU A CA 1
ATOM 1558 C C . LEU A 1 200 ? 2.741 -6.685 -9.273 1.00 98.50 200 LEU A C 1
ATOM 1560 O O . LEU A 1 200 ? 2.469 -6.963 -10.439 1.00 98.50 200 LEU A O 1
ATOM 1564 N N . LYS A 1 201 ? 1.906 -6.939 -8.256 1.00 98.56 201 LYS A N 1
ATOM 1565 C CA . LYS A 1 201 ? 0.639 -7.656 -8.427 1.00 98.56 201 LYS A CA 1
ATOM 1566 C C . LYS A 1 201 ? -0.376 -7.304 -7.342 1.00 98.56 201 LYS A C 1
ATOM 1568 O O . LYS A 1 201 ? -0.022 -7.200 -6.170 1.00 98.56 201 LYS A O 1
ATOM 1573 N N . MET A 1 202 ? -1.645 -7.168 -7.714 1.00 98.62 202 MET A N 1
ATOM 1574 C CA . MET A 1 202 ? -2.782 -7.174 -6.788 1.00 98.62 202 MET A CA 1
ATOM 1575 C C . MET A 1 202 ? -3.528 -8.502 -6.870 1.00 98.62 202 MET A C 1
ATOM 1577 O O . MET A 1 202 ? -3.737 -9.024 -7.964 1.00 98.62 202 MET A O 1
ATOM 1581 N N . LEU A 1 203 ? -3.959 -9.032 -5.725 1.00 98.19 203 LEU A N 1
ATOM 1582 C CA . LEU A 1 203 ? -4.678 -10.303 -5.643 1.00 98.19 203 LEU A CA 1
ATOM 1583 C C . LEU A 1 203 ? -6.116 -10.112 -5.127 1.00 98.19 203 LEU A C 1
ATOM 1585 O O . LEU A 1 203 ? -6.322 -9.377 -4.155 1.00 98.19 203 LEU A O 1
ATOM 1589 N N . PRO A 1 204 ? -7.113 -10.759 -5.766 1.00 97.94 204 PRO A N 1
ATOM 1590 C CA . PRO A 1 204 ? -6.996 -11.509 -7.031 1.00 97.94 204 PRO A CA 1
ATOM 1591 C C . PRO A 1 204 ? -6.699 -10.602 -8.243 1.00 97.94 204 PRO A C 1
ATOM 1593 O O . PRO A 1 204 ? -6.195 -11.060 -9.267 1.00 97.94 204 PRO A O 1
ATOM 1596 N N . ASN A 1 205 ? -7.037 -9.316 -8.127 1.00 97.88 205 ASN A N 1
ATOM 1597 C CA . ASN A 1 205 ? -6.816 -8.267 -9.119 1.00 97.88 205 ASN A CA 1
ATOM 1598 C C . ASN A 1 205 ? -7.015 -6.881 -8.466 1.00 97.88 205 ASN A C 1
ATOM 1600 O O . ASN A 1 205 ? -7.262 -6.770 -7.260 1.00 97.88 205 ASN A O 1
ATOM 1604 N N . ALA A 1 206 ? -6.969 -5.809 -9.263 1.00 97.62 206 ALA A N 1
ATOM 1605 C CA . ALA A 1 206 ? -7.104 -4.431 -8.777 1.00 97.62 206 ALA A CA 1
ATOM 1606 C C . ALA A 1 206 ? -8.444 -4.082 -8.094 1.00 97.62 206 ALA A C 1
ATOM 1608 O O . ALA A 1 206 ? -8.496 -3.116 -7.324 1.00 97.62 206 ALA A O 1
ATOM 1609 N N . SER A 1 207 ? -9.517 -4.844 -8.337 1.00 97.00 207 SER A N 1
ATOM 1610 C CA . SER A 1 207 ? -10.820 -4.660 -7.680 1.00 97.00 207 SER A CA 1
ATOM 1611 C C . SER A 1 207 ? -10.866 -5.222 -6.255 1.00 97.00 207 SER A C 1
ATOM 1613 O O . SER A 1 207 ? -11.769 -4.859 -5.499 1.00 97.00 207 SER A O 1
ATOM 1615 N N . GLY A 1 208 ? -9.888 -6.051 -5.869 1.00 97.44 208 GLY A N 1
ATOM 1616 C CA . GLY A 1 208 ? -9.831 -6.703 -4.560 1.00 97.44 208 GLY A CA 1
ATOM 1617 C C . GLY A 1 208 ? -10.943 -7.731 -4.338 1.00 97.44 208 GLY A C 1
ATOM 1618 O O . GLY A 1 208 ? -11.689 -8.091 -5.250 1.00 97.44 208 GLY A O 1
ATOM 1619 N N . THR A 1 209 ? -11.061 -8.188 -3.096 1.00 98.12 209 THR A N 1
ATOM 1620 C CA . THR A 1 209 ? -12.082 -9.144 -2.655 1.00 98.12 209 THR A CA 1
ATOM 1621 C C . THR A 1 209 ? -13.194 -8.404 -1.922 1.00 98.12 209 THR A C 1
ATOM 1623 O O . THR A 1 209 ? -12.931 -7.662 -0.975 1.00 98.12 209 THR A O 1
ATOM 1626 N N . THR A 1 210 ? -14.445 -8.592 -2.348 1.00 97.81 210 THR A N 1
ATOM 1627 C CA . THR A 1 210 ? -15.609 -8.043 -1.633 1.00 97.81 210 THR A CA 1
ATOM 1628 C C . THR A 1 210 ? -15.843 -8.821 -0.350 1.00 97.81 210 THR A C 1
ATOM 1630 O O . THR A 1 210 ? -16.021 -10.035 -0.396 1.00 97.81 210 THR A O 1
ATOM 1633 N N . LEU A 1 211 ? -15.885 -8.119 0.775 1.00 97.50 211 LEU A N 1
ATOM 1634 C CA . LEU A 1 211 ? -16.184 -8.692 2.076 1.00 97.50 211 LEU A CA 1
ATOM 1635 C C . LEU A 1 211 ? -17.694 -8.759 2.303 1.00 97.50 211 LEU A C 1
ATOM 1637 O O . LEU A 1 211 ? -18.451 -7.858 1.921 1.00 97.50 211 LEU A O 1
ATOM 1641 N N . LEU A 1 212 ? -18.111 -9.833 2.971 1.00 96.56 212 LEU A N 1
ATOM 1642 C CA . LEU A 1 212 ? -19.405 -9.897 3.641 1.00 96.56 212 LEU A CA 1
ATOM 1643 C C . LEU A 1 212 ? -19.408 -8.947 4.850 1.00 96.56 212 LEU A C 1
ATOM 1645 O O . LEU A 1 212 ? -18.401 -8.305 5.152 1.00 96.56 212 LEU A O 1
ATOM 1649 N N . ALA A 1 213 ? -20.549 -8.839 5.531 1.00 97.06 213 ALA A N 1
ATOM 1650 C CA . ALA A 1 213 ? -20.603 -8.118 6.797 1.00 97.06 213 ALA A CA 1
ATOM 1651 C C . ALA A 1 213 ? -19.614 -8.740 7.797 1.00 97.06 213 ALA A C 1
ATOM 1653 O O . ALA A 1 213 ? -19.496 -9.966 7.861 1.00 97.06 213 ALA A O 1
ATOM 1654 N N . LEU A 1 214 ? -18.913 -7.889 8.548 1.00 97.31 214 LEU A N 1
ATOM 1655 C CA . LEU A 1 214 ? -17.948 -8.300 9.565 1.00 97.31 214 LEU A CA 1
ATOM 1656 C C . LEU A 1 214 ? -18.550 -8.049 10.943 1.00 97.31 214 LEU A C 1
ATOM 1658 O O . LEU A 1 214 ? -19.093 -6.971 11.191 1.00 97.31 214 LEU A O 1
ATOM 1662 N N . THR A 1 215 ? -18.433 -9.026 11.834 1.00 95.44 215 THR A N 1
ATOM 1663 C CA . THR A 1 215 ? -18.974 -8.951 13.198 1.00 95.44 215 THR A CA 1
ATOM 1664 C C . THR A 1 215 ? -17.913 -9.370 14.213 1.00 95.44 215 THR A C 1
ATOM 1666 O O . THR A 1 215 ? -17.207 -10.348 13.945 1.00 95.44 215 THR A O 1
ATOM 1669 N N . PRO A 1 216 ? -17.823 -8.718 15.386 1.00 94.06 216 PRO A N 1
ATOM 1670 C CA . PRO A 1 216 ? -16.880 -9.111 16.428 1.00 94.06 216 PRO A CA 1
ATOM 1671 C C . PRO A 1 216 ? -16.998 -10.586 16.824 1.00 94.06 216 PRO A C 1
ATOM 1673 O O . PRO A 1 216 ? -18.088 -11.156 16.831 1.00 94.06 216 PRO A O 1
ATOM 1676 N N . GLY A 1 217 ? -15.862 -11.203 17.157 1.00 93.00 217 GLY A N 1
ATOM 1677 C CA . GLY A 1 217 ? -15.778 -12.613 17.558 1.00 93.00 217 GLY A CA 1
ATOM 1678 C C . GLY A 1 217 ? -15.682 -13.622 16.407 1.00 93.00 217 GLY A C 1
ATOM 1679 O O . GLY A 1 217 ? -15.406 -14.788 16.670 1.00 93.00 217 GLY A O 1
ATOM 1680 N N . ASN A 1 218 ? -15.840 -13.189 15.150 1.00 92.88 218 ASN A N 1
ATOM 1681 C CA . ASN A 1 218 ? -15.683 -14.037 13.967 1.00 92.88 218 ASN A CA 1
ATOM 1682 C C . ASN A 1 218 ? -14.480 -13.583 13.129 1.00 92.88 218 ASN A C 1
ATOM 1684 O O . ASN A 1 218 ? -14.464 -12.464 12.616 1.00 92.88 218 ASN A O 1
ATOM 1688 N N . THR A 1 219 ? -13.487 -14.458 12.946 1.00 95.56 219 THR A N 1
ATOM 1689 C CA . THR A 1 219 ? -12.376 -14.199 12.018 1.00 95.56 219 THR A CA 1
ATOM 1690 C C . THR A 1 219 ? -12.820 -14.469 10.587 1.00 95.56 219 THR A C 1
ATOM 1692 O O . THR A 1 219 ? -13.195 -15.590 10.242 1.00 95.56 219 THR A O 1
ATOM 1695 N N . HIS A 1 220 ? -12.732 -13.456 9.729 1.00 96.69 220 HIS A N 1
ATOM 1696 C CA . HIS A 1 220 ? -12.974 -13.608 8.297 1.00 96.69 220 HIS A CA 1
ATOM 1697 C C . HIS A 1 220 ? -11.664 -13.910 7.576 1.00 96.69 220 HIS A C 1
ATOM 1699 O O . HIS A 1 220 ? -10.710 -13.140 7.678 1.00 96.69 220 HIS A O 1
ATOM 1705 N N . THR A 1 221 ? -11.616 -15.014 6.832 1.00 97.31 221 THR A N 1
ATOM 1706 C CA . THR A 1 221 ? -10.401 -15.454 6.139 1.00 97.31 221 THR A CA 1
ATOM 1707 C C . THR A 1 221 ? -10.454 -15.195 4.639 1.00 97.31 221 THR A C 1
ATOM 1709 O O . THR A 1 221 ? -11.495 -15.382 4.006 1.00 97.31 221 THR A O 1
ATOM 1712 N N . ILE A 1 222 ? -9.318 -14.813 4.056 1.00 97.94 222 ILE A N 1
ATOM 1713 C CA . ILE A 1 222 ? -9.147 -14.672 2.604 1.00 97.94 222 ILE A CA 1
ATOM 1714 C C . ILE A 1 222 ? -7.891 -15.428 2.197 1.00 97.94 222 ILE A C 1
ATOM 1716 O O . ILE A 1 222 ? -6.808 -15.093 2.668 1.00 97.94 222 ILE A O 1
ATOM 1720 N N . SER A 1 223 ? -8.038 -16.378 1.279 1.00 97.88 223 SER A N 1
ATOM 1721 C CA . SER A 1 223 ? -6.918 -17.101 0.675 1.00 97.88 223 SER A CA 1
ATOM 1722 C C . SER A 1 223 ? -6.744 -16.676 -0.778 1.00 97.88 223 SER A C 1
ATOM 1724 O O . SER A 1 223 ? -7.723 -16.565 -1.521 1.00 97.88 223 SER A O 1
ATOM 1726 N N . GLN A 1 224 ? -5.507 -16.408 -1.184 1.00 98.25 224 GLN A N 1
ATOM 1727 C CA . GLN A 1 224 ? -5.134 -16.080 -2.558 1.00 98.25 224 GLN A CA 1
ATOM 1728 C C . GLN A 1 224 ? -3.849 -16.807 -2.941 1.00 98.25 224 GLN A C 1
ATOM 1730 O O . GLN A 1 224 ? -2.949 -16.973 -2.117 1.00 98.25 224 GLN A O 1
ATOM 1735 N N . SER A 1 225 ? -3.747 -17.183 -4.212 1.00 97.50 225 SER A N 1
ATOM 1736 C CA . SER A 1 225 ? -2.501 -17.655 -4.802 1.00 97.50 225 SER A CA 1
ATOM 1737 C C . SER A 1 225 ? -2.298 -17.080 -6.197 1.00 97.50 225 SER A C 1
ATOM 1739 O O . SER A 1 225 ? -3.261 -16.745 -6.894 1.00 97.50 225 SER A O 1
ATOM 1741 N N . PHE A 1 226 ? -1.039 -16.927 -6.599 1.00 98.25 226 PHE A N 1
ATOM 1742 C CA . PHE A 1 226 ? -0.693 -16.450 -7.933 1.00 98.25 226 PHE A CA 1
ATOM 1743 C C . PHE A 1 226 ? 0.724 -16.864 -8.327 1.00 98.25 226 PHE A C 1
ATOM 1745 O O . PHE A 1 226 ? 1.638 -16.782 -7.512 1.00 98.25 226 PHE A O 1
ATOM 1752 N N . ASN A 1 227 ? 0.929 -17.254 -9.584 1.00 97.81 227 ASN A N 1
ATOM 1753 C CA . ASN A 1 227 ? 2.268 -17.500 -10.109 1.00 97.81 227 ASN A CA 1
ATOM 1754 C C . ASN A 1 227 ? 2.941 -16.172 -10.494 1.00 97.81 227 ASN A C 1
ATOM 1756 O O . ASN A 1 227 ? 2.541 -15.517 -11.455 1.00 97.81 227 ASN A O 1
ATOM 1760 N N . MET A 1 228 ? 3.975 -15.767 -9.757 1.00 97.94 228 MET A N 1
ATOM 1761 C CA . MET A 1 228 ? 4.675 -14.497 -9.968 1.00 97.94 228 MET A CA 1
ATOM 1762 C C . MET A 1 228 ? 5.568 -14.487 -11.219 1.00 97.94 228 MET A C 1
ATOM 1764 O O . MET A 1 228 ? 6.057 -13.420 -11.589 1.00 97.94 228 MET A O 1
ATOM 1768 N N . GLY A 1 229 ? 5.754 -15.618 -11.908 1.00 96.94 229 GLY A N 1
ATOM 1769 C CA . GLY A 1 229 ? 6.580 -15.726 -13.115 1.00 96.94 229 GLY A CA 1
ATOM 1770 C C . GLY A 1 229 ? 6.101 -14.867 -14.291 1.00 96.94 229 GLY A C 1
ATOM 1771 O O . GLY A 1 229 ? 6.880 -14.570 -15.191 1.00 96.94 229 GLY A O 1
ATOM 1772 N N . SER A 1 230 ? 4.845 -14.406 -14.274 1.00 94.19 230 SER A N 1
ATOM 1773 C CA . SER A 1 230 ? 4.308 -13.458 -15.260 1.00 94.19 230 SER A CA 1
ATOM 1774 C C . SER A 1 230 ? 4.416 -11.984 -14.832 1.00 94.19 230 SER A C 1
ATOM 1776 O O . SER A 1 230 ? 3.742 -11.130 -15.408 1.00 94.19 230 SER A O 1
ATOM 1778 N N . THR A 1 231 ? 5.163 -11.681 -13.769 1.00 97.69 231 THR A N 1
ATOM 1779 C CA . THR A 1 231 ? 5.329 -10.325 -13.215 1.00 97.69 231 THR A CA 1
ATOM 1780 C C . THR A 1 231 ? 6.766 -9.838 -13.383 1.00 97.69 231 THR A C 1
ATOM 1782 O O . THR A 1 231 ? 7.625 -10.568 -13.868 1.00 97.69 231 THR A O 1
ATOM 1785 N N . PHE A 1 232 ? 7.046 -8.613 -12.938 1.00 97.44 232 PHE A N 1
ATOM 1786 C CA . PHE A 1 232 ? 8.396 -8.045 -12.924 1.00 97.44 232 PHE A CA 1
ATOM 1787 C C . PHE A 1 232 ? 9.218 -8.419 -11.680 1.00 97.44 232 PHE A C 1
ATOM 1789 O O . PHE A 1 232 ? 10.098 -7.659 -11.289 1.00 97.44 232 PHE A O 1
ATOM 1796 N N . VAL A 1 233 ? 8.913 -9.538 -11.015 1.00 97.75 233 VAL A N 1
ATOM 1797 C CA . VAL A 1 233 ? 9.692 -9.983 -9.851 1.00 97.75 233 VAL A CA 1
ATOM 1798 C C . VAL A 1 233 ? 11.162 -10.178 -10.235 1.00 97.75 233 VAL A C 1
ATOM 1800 O O . VAL A 1 233 ? 11.479 -10.950 -11.137 1.00 97.75 233 VAL A O 1
ATOM 1803 N N . GLU A 1 234 ? 12.066 -9.483 -9.544 1.00 97.62 234 GLU A N 1
ATOM 1804 C CA . GLU A 1 234 ? 13.511 -9.651 -9.726 1.00 97.62 234 GLU A CA 1
ATOM 1805 C C . GLU A 1 234 ? 14.040 -10.708 -8.760 1.00 97.62 234 GLU A C 1
ATOM 1807 O O . GLU A 1 234 ? 14.726 -11.645 -9.168 1.00 97.62 234 GLU A O 1
ATOM 1812 N N . ILE A 1 235 ? 13.727 -10.563 -7.464 1.00 96.12 235 ILE A N 1
ATOM 1813 C CA . ILE A 1 235 ? 14.195 -11.475 -6.415 1.00 96.12 235 ILE A CA 1
ATOM 1814 C C . ILE A 1 235 ? 13.046 -11.861 -5.467 1.00 96.12 235 ILE A C 1
ATOM 1816 O O . ILE A 1 235 ? 12.596 -11.024 -4.679 1.00 96.12 235 ILE A O 1
ATOM 1820 N N . PRO A 1 236 ? 12.645 -13.148 -5.407 1.00 94.19 236 PRO A N 1
ATOM 1821 C CA . PRO A 1 236 ? 11.545 -13.620 -4.553 1.00 94.19 236 PRO A CA 1
ATOM 1822 C C . PRO A 1 236 ? 11.657 -13.221 -3.072 1.00 94.19 236 PRO A C 1
ATOM 1824 O O . PRO A 1 236 ? 10.694 -12.756 -2.466 1.00 94.19 236 PRO A O 1
ATOM 1827 N N . ASN A 1 237 ? 12.857 -13.284 -2.486 1.00 93.56 237 ASN A N 1
ATOM 1828 C CA . ASN A 1 237 ? 13.083 -12.929 -1.074 1.00 93.56 237 ASN A CA 1
ATOM 1829 C C . ASN A 1 237 ? 12.928 -11.423 -0.772 1.00 93.56 237 ASN A C 1
ATOM 1831 O O . ASN A 1 237 ? 12.925 -10.997 0.392 1.00 93.56 237 ASN A O 1
ATOM 1835 N N . ARG A 1 238 ? 12.808 -10.584 -1.807 1.00 96.25 238 ARG A N 1
ATOM 1836 C CA . ARG A 1 238 ? 12.515 -9.155 -1.670 1.00 96.25 238 ARG A CA 1
ATOM 1837 C C . ARG A 1 238 ? 11.023 -8.852 -1.722 1.00 96.25 238 ARG A C 1
ATOM 1839 O O . ARG A 1 238 ? 10.664 -7.700 -1.481 1.00 96.25 238 ARG A O 1
ATOM 1846 N N . LEU A 1 239 ? 10.164 -9.839 -1.954 1.00 97.38 239 LEU A N 1
ATOM 1847 C CA . LEU A 1 239 ? 8.726 -9.631 -1.912 1.00 97.38 239 LEU A CA 1
ATOM 1848 C C . LEU A 1 239 ? 8.252 -9.267 -0.498 1.00 97.38 239 LEU A C 1
ATOM 1850 O O . LEU A 1 239 ? 8.832 -9.656 0.522 1.00 97.38 239 LEU A O 1
ATOM 1854 N N . ALA A 1 240 ? 7.203 -8.460 -0.454 1.00 96.81 240 ALA A N 1
ATOM 1855 C CA . ALA A 1 240 ? 6.428 -8.153 0.732 1.00 96.81 240 ALA A CA 1
ATOM 1856 C C . ALA A 1 240 ? 4.950 -8.066 0.346 1.00 96.81 240 ALA A C 1
ATOM 1858 O O . ALA A 1 240 ? 4.607 -7.694 -0.777 1.00 96.81 240 ALA A O 1
ATOM 1859 N N . ILE A 1 241 ? 4.086 -8.397 1.298 1.00 97.44 241 ILE A N 1
ATOM 1860 C CA . ILE A 1 241 ? 2.637 -8.375 1.128 1.00 97.44 241 ILE A CA 1
ATOM 1861 C C . ILE A 1 241 ? 2.093 -7.210 1.948 1.00 97.44 241 ILE A C 1
ATOM 1863 O O . ILE A 1 241 ? 2.407 -7.079 3.132 1.00 97.44 241 ILE A O 1
ATOM 1867 N N . ILE A 1 242 ? 1.300 -6.359 1.305 1.00 97.31 242 ILE A N 1
ATOM 1868 C CA . ILE A 1 242 ? 0.580 -5.254 1.933 1.00 97.31 242 ILE A CA 1
ATOM 1869 C C . ILE A 1 242 ? -0.916 -5.554 1.851 1.00 97.31 242 ILE A C 1
ATOM 1871 O O . ILE A 1 242 ? -1.408 -5.923 0.783 1.00 97.31 242 ILE A O 1
ATOM 1875 N N . VAL A 1 243 ? -1.608 -5.403 2.979 1.00 93.81 243 VAL A N 1
ATOM 1876 C CA . VAL A 1 243 ? -3.033 -5.713 3.174 1.00 93.81 243 VAL A CA 1
ATOM 1877 C C . VAL A 1 243 ? -3.759 -4.567 3.854 1.00 93.81 243 VAL A C 1
ATOM 1879 O O . VAL A 1 243 ? -3.066 -3.780 4.545 1.00 93.81 243 VAL A O 1
#